Protein AF-A0A7C9AZP4-F1 (afdb_monomer_lite)

pLDDT: mean 80.76, std 21.66, range [33.09, 98.69]

InterPro domains:
  IPR008862 T-complex 11 [PTHR12832] (74-251)

Secondary structure (DSSP, 8-state):
-------------------PPPPPP------------------HHHHHHTS---PPPPHHHHHHHHHHHHHHHHHHHHHHHHHHSPPP------THHHHHHHHHHHHHHHHHHHHHHHHHHHHHHHHHHHHHHHHHHHHHHHHHHHHHHHHHHHHHHHHHHHHHHHHHHHHHHHHHHHHHHHHHHHHHHHHHHHHHHHHHHHHHHHHHHHHHHHHHHHHHHHHHHHHHHHHHHHHHHHHHHHHHHHHHHHHHHHHHHHHHHHHHHHHHHHHHHHHHHH----THHHHHHHHHHHHHHHHHHHHHHHHHTTS--

Structure (mmCIF, N/CA/C/O backbone):
data_AF-A0A7C9AZP4-F1
#
_entry.id   AF-A0A7C9AZP4-F1
#
loop_
_atom_site.group_PDB
_atom_site.id
_atom_site.type_symbol
_atom_site.label_atom_id
_atom_site.label_alt_id
_atom_site.label_comp_id
_atom_site.label_asym_id
_atom_site.label_entity_id
_atom_site.label_seq_id
_atom_site.pdbx_PDB_ins_code
_atom_site.Cartn_x
_atom_site.Cartn_y
_atom_site.Cartn_z
_atom_site.occupancy
_atom_site.B_iso_or_equiv
_atom_site.auth_seq_id
_atom_site.auth_comp_id
_atom_site.auth_asym_id
_atom_site.auth_atom_id
_atom_site.pdbx_PDB_model_num
ATOM 1 N N . MET A 1 1 ? -41.633 30.493 18.857 1.00 41.62 1 MET A N 1
ATOM 2 C CA . MET A 1 1 ? -41.920 29.793 20.131 1.00 41.62 1 MET A CA 1
ATOM 3 C C . MET A 1 1 ? -40.714 30.059 21.023 1.00 41.62 1 MET A C 1
ATOM 5 O O . MET A 1 1 ? -39.608 29.909 20.527 1.00 41.62 1 MET A O 1
ATOM 9 N N . ALA A 1 2 ? -40.829 30.716 22.180 1.00 39.25 2 ALA A N 1
ATOM 10 C CA . ALA A 1 2 ? -41.665 30.375 23.343 1.00 39.25 2 ALA A CA 1
ATOM 11 C C . ALA A 1 2 ? -41.217 29.027 23.961 1.00 39.25 2 ALA A C 1
ATOM 13 O O . ALA A 1 2 ? -41.128 28.056 23.218 1.00 39.25 2 ALA A O 1
ATOM 14 N N . SER A 1 3 ? -40.912 28.912 25.259 1.00 40.88 3 SER A N 1
ATOM 15 C CA . SER A 1 3 ? -41.135 29.870 26.361 1.00 40.88 3 SER A CA 1
ATOM 16 C C . SER A 1 3 ? -40.147 29.728 27.531 1.00 40.88 3 SER A C 1
ATOM 18 O O . SER A 1 3 ? -39.802 28.619 27.916 1.00 40.88 3 SER A O 1
ATOM 20 N N . SER A 1 4 ? -39.804 30.877 28.117 1.00 42.06 4 SER A N 1
ATOM 21 C CA . SER A 1 4 ? -39.719 31.173 29.560 1.00 42.06 4 SER A CA 1
ATOM 22 C C . SER A 1 4 ? -39.239 30.102 30.557 1.00 42.06 4 SER A C 1
ATOM 24 O O . SER A 1 4 ? -39.980 29.182 30.894 1.00 42.06 4 SER A O 1
ATOM 26 N N . SER A 1 5 ? -38.097 30.377 31.197 1.00 48.50 5 SER A N 1
ATOM 27 C CA . SER A 1 5 ? -37.780 29.906 32.557 1.00 48.50 5 SER A CA 1
ATOM 28 C C . SER A 1 5 ? -38.069 31.028 33.571 1.00 48.50 5 SER A C 1
ATOM 30 O O . SER A 1 5 ? -37.627 32.152 33.324 1.00 48.50 5 SER A O 1
ATOM 32 N N . PRO A 1 6 ? -38.773 30.776 34.691 1.00 53.81 6 PRO A N 1
ATOM 33 C CA . PRO A 1 6 ? -38.996 31.771 35.741 1.00 53.81 6 PRO A CA 1
ATOM 34 C C . PRO A 1 6 ? -37.939 31.742 36.868 1.00 53.81 6 PRO A C 1
ATOM 36 O O . PRO A 1 6 ? -37.190 30.781 37.032 1.00 53.81 6 PRO A O 1
ATOM 39 N N . SER A 1 7 ? -37.947 32.825 37.650 1.00 35.91 7 SER A N 1
ATOM 40 C CA . SER A 1 7 ? -37.402 33.036 39.009 1.00 35.91 7 SER A CA 1
ATOM 41 C C . SER A 1 7 ? -37.484 31.823 39.965 1.00 35.91 7 SER A C 1
ATOM 43 O O . SER A 1 7 ? -38.413 31.030 39.851 1.00 35.91 7 SER A O 1
ATOM 45 N N . GLY A 1 8 ? -36.636 31.635 40.989 1.00 36.38 8 GLY A N 1
ATOM 46 C CA . GLY A 1 8 ? -35.619 32.518 41.593 1.00 36.38 8 GLY A CA 1
ATOM 47 C C . GLY A 1 8 ? -36.133 33.314 42.809 1.00 36.38 8 GLY A C 1
ATOM 48 O O . GLY A 1 8 ? -36.860 34.275 42.606 1.00 36.38 8 GLY A O 1
ATOM 49 N N . VAL A 1 9 ? -35.740 32.955 44.043 1.00 42.94 9 VAL A N 1
ATOM 50 C CA . VAL A 1 9 ? -35.946 33.726 45.299 1.00 42.94 9 VAL A CA 1
ATOM 51 C C . VAL A 1 9 ? -34.862 33.335 46.324 1.00 42.94 9 VAL A C 1
ATOM 53 O O . VAL A 1 9 ? -34.597 32.148 46.500 1.00 42.94 9 VAL A O 1
ATOM 56 N N . GLU A 1 10 ? -34.289 34.315 47.030 1.00 36.69 10 GLU A N 1
ATOM 57 C CA . GLU A 1 10 ? -33.602 34.152 48.329 1.00 36.69 10 GLU A CA 1
ATOM 58 C C . GLU A 1 10 ? -34.526 34.632 49.468 1.00 36.69 10 GLU A C 1
ATOM 60 O O . GLU A 1 10 ? -35.338 35.519 49.210 1.00 36.69 10 GLU A O 1
ATOM 65 N N . LEU A 1 11 ? -34.357 34.150 50.716 1.00 35.69 11 LEU A N 1
ATOM 66 C CA . LEU A 1 11 ? -34.101 35.003 51.906 1.00 35.69 11 LEU A CA 1
ATOM 67 C C . LEU A 1 11 ? -33.973 34.221 53.245 1.00 35.69 11 LEU A C 1
ATOM 69 O O . LEU A 1 11 ? -34.771 33.336 53.528 1.00 35.69 11 LEU A O 1
ATOM 73 N N . LYS A 1 12 ? -33.004 34.663 54.065 1.00 33.09 12 LYS A N 1
ATOM 74 C CA . LYS A 1 12 ? -32.949 34.809 55.547 1.00 33.09 12 LYS A CA 1
ATOM 75 C C . LYS A 1 12 ? -33.542 33.773 56.528 1.00 33.09 12 LYS A C 1
ATOM 77 O O . LYS A 1 12 ? -34.746 33.580 56.622 1.00 33.09 12 LYS A O 1
ATOM 82 N N . ASP A 1 13 ? -32.653 33.296 57.404 1.00 34.12 13 ASP A N 1
ATOM 83 C CA . ASP A 1 13 ? -32.586 33.562 58.861 1.00 34.12 13 ASP A CA 1
ATOM 84 C C . ASP A 1 13 ? -33.865 33.913 59.660 1.00 34.12 13 ASP A C 1
ATOM 86 O O . ASP A 1 13 ? -34.459 34.970 59.447 1.00 34.12 13 ASP A O 1
ATOM 90 N N . SER A 1 14 ? -34.114 33.167 60.752 1.00 37.97 14 SER A N 1
ATOM 91 C CA . SER A 1 14 ? -34.435 33.762 62.070 1.00 37.97 14 SER A CA 1
ATOM 92 C C . SER A 1 14 ? -34.293 32.782 63.256 1.00 37.97 14 SER A C 1
ATOM 94 O O . SER A 1 14 ? -34.889 31.709 63.269 1.00 37.97 14 SER A O 1
ATOM 96 N N . GLU A 1 15 ? -33.514 33.208 64.253 1.00 35.53 15 GLU A N 1
ATOM 97 C CA . GLU A 1 15 ? -33.670 33.052 65.716 1.00 35.53 15 GLU A CA 1
ATOM 98 C C . GLU A 1 15 ? -34.419 31.835 66.314 1.00 35.53 15 GLU A C 1
ATOM 100 O O . GLU A 1 15 ? -35.638 31.705 66.240 1.00 35.53 15 GLU A O 1
ATOM 105 N N . THR A 1 16 ? -33.692 31.020 67.091 1.00 38.22 16 THR A N 1
ATOM 106 C CA . THR A 1 16 ? -34.279 30.119 68.103 1.00 38.22 16 THR A CA 1
ATOM 107 C C . THR A 1 16 ? -34.408 30.862 69.435 1.00 38.22 16 THR A C 1
ATOM 109 O O . THR A 1 16 ? -33.389 31.280 69.983 1.00 38.22 16 THR A O 1
ATOM 112 N N . MET A 1 17 ? -35.622 31.002 69.982 1.00 34.97 17 MET A N 1
ATOM 113 C CA . MET A 1 17 ? -35.853 31.697 71.258 1.00 34.97 17 MET A CA 1
ATOM 114 C C . MET A 1 17 ? -36.652 30.896 72.293 1.00 34.97 17 MET A C 1
ATOM 116 O O . MET A 1 17 ? -37.415 29.987 71.979 1.00 34.97 17 MET A O 1
ATOM 120 N N . SER A 1 18 ? -36.396 31.261 73.551 1.00 33.09 18 SER A N 1
ATOM 121 C CA . SER A 1 18 ? -36.817 30.617 74.800 1.00 33.09 18 SER A CA 1
ATOM 122 C C . SER A 1 18 ? -38.320 30.326 74.935 1.00 33.09 18 SER A C 1
ATOM 124 O O . SER A 1 18 ? -39.159 31.157 74.597 1.00 33.09 18 SER A O 1
ATOM 126 N N . GLY A 1 19 ? -38.645 29.186 75.557 1.00 35.06 19 GLY A N 1
ATOM 127 C CA . GLY A 1 19 ? -39.989 28.831 76.024 1.00 35.06 19 GLY A CA 1
ATOM 128 C C . GLY A 1 19 ? -39.955 28.317 77.466 1.00 35.06 19 GLY A C 1
ATOM 129 O O . GLY A 1 19 ? -39.866 27.112 77.694 1.00 35.06 19 GLY A O 1
ATOM 130 N N . ALA A 1 20 ? -39.989 29.227 78.443 1.00 36.62 20 ALA A N 1
ATOM 131 C CA . ALA A 1 20 ? -40.021 28.884 79.868 1.00 36.62 20 ALA A CA 1
ATOM 132 C C . ALA A 1 20 ? -41.430 28.454 80.333 1.00 36.62 20 ALA A C 1
ATOM 134 O O . ALA A 1 20 ? -42.440 28.868 79.766 1.00 36.62 20 ALA A O 1
ATOM 135 N N . GLY A 1 21 ? -41.501 27.617 81.373 1.00 37.34 21 GLY A N 1
ATOM 136 C CA . GLY A 1 21 ? -42.760 27.042 81.862 1.00 37.34 21 GLY A CA 1
ATOM 137 C C . GLY A 1 21 ? -43.677 28.048 82.570 1.00 37.34 21 GLY A C 1
ATOM 138 O O . GLY A 1 21 ? -43.219 28.859 83.373 1.00 37.34 21 GLY A O 1
ATOM 139 N N . ALA A 1 22 ? -44.984 27.951 82.314 1.00 40.16 22 ALA A N 1
ATOM 140 C CA . ALA A 1 22 ? -46.008 28.765 82.966 1.00 40.16 22 ALA A CA 1
ATOM 141 C C . ALA A 1 22 ? -46.511 28.115 84.269 1.00 40.16 22 ALA A C 1
ATOM 143 O O . ALA A 1 22 ? -46.930 26.957 84.274 1.00 40.16 22 ALA A O 1
ATOM 144 N N . GLY A 1 23 ? -46.502 28.874 85.368 1.00 37.62 23 GLY A N 1
ATOM 145 C CA . GLY A 1 23 ? -47.152 28.498 86.626 1.00 37.62 23 GLY A CA 1
ATOM 146 C C . GLY A 1 23 ? -48.635 28.887 86.649 1.00 37.62 23 GLY A C 1
ATOM 147 O O . GLY A 1 23 ? -49.037 29.854 86.004 1.00 37.62 23 GLY A O 1
ATOM 148 N N . VAL A 1 24 ? -49.449 28.155 87.414 1.00 42.47 24 VAL A N 1
ATOM 149 C CA . VAL A 1 24 ? -50.883 28.443 87.594 1.00 42.47 24 VAL A CA 1
ATOM 150 C C . VAL A 1 24 ? -51.091 29.307 88.839 1.00 42.47 24 VAL A C 1
ATOM 152 O O . VAL A 1 24 ? -50.693 28.918 89.935 1.00 42.47 24 VAL A O 1
ATOM 155 N N . ALA A 1 25 ? -51.743 30.459 88.675 1.00 35.53 25 ALA A N 1
ATOM 156 C CA . ALA A 1 25 ? -52.170 31.330 89.770 1.00 35.53 25 ALA A CA 1
ATOM 157 C C . ALA A 1 25 ? -53.646 31.085 90.134 1.00 35.53 25 ALA A C 1
ATOM 159 O O . ALA A 1 25 ? -54.461 30.799 89.256 1.00 35.53 25 ALA A O 1
ATOM 160 N N . LEU A 1 26 ? -53.994 31.221 91.419 1.00 48.59 26 LEU A N 1
ATOM 161 C CA . LEU A 1 26 ? -55.362 31.088 91.935 1.00 48.59 26 LEU A CA 1
ATOM 162 C C . LEU A 1 26 ? -55.666 32.152 93.006 1.00 48.59 26 LEU A C 1
ATOM 164 O O . LEU A 1 26 ? -54.899 32.341 93.947 1.00 48.59 26 LEU A O 1
ATOM 168 N N . SER A 1 27 ? -56.819 32.801 92.859 1.00 41.47 27 SER A N 1
ATOM 169 C CA . SER A 1 27 ? -57.469 33.775 93.757 1.00 41.47 27 SER A CA 1
ATOM 170 C C . SER A 1 27 ? -58.962 33.804 93.352 1.00 41.47 27 SER A C 1
ATOM 172 O O . SER A 1 27 ? -59.271 33.443 92.219 1.00 41.47 27 SER A O 1
ATOM 174 N N . PHE A 1 28 ? -59.986 34.094 94.163 1.00 41.84 28 PHE A N 1
ATOM 175 C CA . PHE A 1 28 ? -60.263 35.082 95.230 1.00 41.84 28 PHE A CA 1
ATOM 176 C C . PHE A 1 28 ? -61.506 34.587 96.051 1.00 41.84 28 PHE A C 1
ATOM 178 O O . PHE A 1 28 ? -61.964 33.480 95.761 1.00 41.84 28 PHE A O 1
ATOM 185 N N . PRO A 1 29 ? -62.223 35.385 96.890 1.00 52.25 29 PRO A N 1
ATOM 186 C CA . PRO A 1 29 ? -61.874 36.381 97.927 1.00 52.25 29 PRO A CA 1
ATOM 187 C C . PRO A 1 29 ? -62.441 35.964 99.330 1.00 52.25 29 PRO A C 1
ATOM 189 O O . PRO A 1 29 ? -62.639 34.778 99.576 1.00 52.25 29 PRO A O 1
ATOM 192 N N . ALA A 1 30 ? -62.699 36.903 100.262 1.00 40.66 30 ALA A N 1
ATOM 193 C CA . ALA A 1 30 ? -63.135 36.664 101.659 1.00 40.66 30 ALA A CA 1
ATOM 194 C C . ALA A 1 30 ? -64.286 37.596 102.134 1.00 40.66 30 ALA A C 1
ATOM 196 O O . ALA A 1 30 ? -64.565 38.565 101.432 1.00 40.66 30 ALA A O 1
ATOM 197 N N . ASN A 1 31 ? -64.896 37.329 103.317 1.00 37.19 31 ASN A N 1
ATOM 198 C CA . ASN A 1 31 ? -65.321 38.344 104.324 1.00 37.19 31 ASN A CA 1
ATOM 199 C C . ASN A 1 31 ? -65.850 37.779 105.689 1.00 37.19 31 ASN A C 1
ATOM 201 O O . ASN A 1 31 ? -66.530 36.758 105.715 1.00 37.19 31 ASN A O 1
ATOM 205 N N . ASP A 1 32 ? -65.582 38.532 106.775 1.00 39.09 32 ASP A N 1
ATOM 206 C CA . ASP A 1 32 ? -66.314 38.740 108.066 1.00 39.09 32 ASP A CA 1
ATOM 207 C C . ASP A 1 32 ? -66.489 37.647 109.186 1.00 39.09 32 ASP A C 1
ATOM 209 O O . ASP A 1 32 ? -66.162 36.475 109.023 1.00 39.09 32 ASP A O 1
ATOM 213 N N . SER A 1 33 ? -66.874 38.083 110.415 1.00 45.75 33 SER A N 1
ATOM 214 C CA . SER A 1 33 ? -66.759 37.395 111.753 1.00 45.75 33 SER A CA 1
ATOM 215 C C . SER A 1 33 ? -67.793 37.946 112.809 1.00 45.75 33 SER A C 1
ATOM 217 O O . SER A 1 33 ? -68.656 38.680 112.324 1.00 45.75 33 SER A O 1
ATOM 219 N N . PRO A 1 34 ? -67.827 37.711 114.176 1.00 45.00 34 PRO A N 1
ATOM 220 C CA . PRO A 1 34 ? -66.798 37.294 115.171 1.00 45.00 34 PRO A CA 1
ATOM 221 C C . PRO A 1 34 ? -67.268 36.300 116.317 1.00 45.00 34 PRO A C 1
ATOM 223 O O . PRO A 1 34 ? -67.669 35.179 116.024 1.00 45.00 34 PRO A O 1
ATOM 226 N N . SER A 1 35 ? -67.128 36.635 117.629 1.00 44.12 35 SER A N 1
ATOM 227 C CA . SER A 1 35 ? -67.352 35.840 118.896 1.00 44.12 35 SER A CA 1
ATOM 228 C C . SER A 1 35 ? -67.309 36.802 120.147 1.00 44.12 35 SER A C 1
ATOM 230 O O . SER A 1 35 ? -67.373 37.998 119.850 1.00 44.12 35 SER A O 1
ATOM 232 N N . PRO A 1 36 ? -67.161 36.467 121.484 1.00 48.28 36 PRO A N 1
ATOM 233 C CA . PRO A 1 36 ? -67.039 35.182 122.247 1.00 48.28 36 PRO A CA 1
ATOM 234 C C . PRO A 1 36 ? -67.679 35.051 123.700 1.00 48.28 36 PRO A C 1
ATOM 236 O O . PRO A 1 36 ? -67.904 36.029 124.402 1.00 48.28 36 PRO A O 1
ATOM 239 N N . SER A 1 37 ? -67.725 33.814 124.253 1.00 39.75 37 SER A N 1
ATOM 240 C CA . SER A 1 37 ? -67.489 33.398 125.689 1.00 39.75 37 SER A CA 1
ATOM 241 C C . SER A 1 37 ? -68.457 33.645 126.905 1.00 39.75 37 SER A C 1
ATOM 243 O O . SER A 1 37 ? -69.068 34.698 127.044 1.00 39.75 37 SER A O 1
ATOM 245 N N . SER A 1 38 ? -68.417 32.706 127.893 1.00 43.41 38 SER A N 1
ATOM 246 C CA . SER A 1 38 ? -68.942 32.719 129.311 1.00 43.41 38 SER A CA 1
ATOM 247 C C . SER A 1 38 ? -70.457 32.408 129.561 1.00 43.41 38 SER A C 1
ATOM 249 O O . SER A 1 38 ? -71.203 32.337 128.593 1.00 43.41 38 SER A O 1
ATOM 251 N N . THR A 1 39 ? -71.031 32.114 130.762 1.00 45.56 39 THR A N 1
ATOM 252 C CA . THR A 1 39 ? -70.606 32.100 132.207 1.00 45.56 39 THR A CA 1
ATOM 253 C C . THR A 1 39 ? -70.942 30.770 132.984 1.00 45.56 39 THR A C 1
ATOM 255 O O . THR A 1 39 ? -70.479 29.719 132.550 1.00 45.56 39 THR A O 1
ATOM 258 N N . SER A 1 40 ? -71.639 30.753 134.156 1.00 48.16 40 SER A N 1
ATOM 259 C CA . SER A 1 40 ? -71.744 29.583 135.092 1.00 48.16 40 SER A CA 1
ATOM 260 C C . SER A 1 40 ? -72.975 29.516 136.054 1.00 48.16 40 SER A C 1
ATOM 262 O O . SER A 1 40 ? -73.545 30.548 136.406 1.00 48.16 40 SER A O 1
ATOM 264 N N . LYS A 1 41 ? -73.360 28.302 136.536 1.00 62.34 41 LYS A N 1
ATOM 265 C CA . LYS A 1 41 ? -74.256 28.012 137.708 1.00 62.34 41 LYS A CA 1
ATOM 266 C C . LYS A 1 41 ? -73.942 26.636 138.359 1.00 62.34 41 LYS A C 1
ATOM 268 O O . LYS A 1 41 ? -73.576 25.704 137.649 1.00 62.34 41 LYS A O 1
ATOM 273 N N . LEU A 1 42 ? -74.108 26.475 139.687 1.00 61.25 42 LEU A N 1
ATOM 274 C CA . LEU A 1 42 ? -73.725 25.253 140.448 1.00 61.25 42 LEU A CA 1
ATOM 275 C C . LEU A 1 42 ? -74.854 24.197 140.650 1.00 61.25 42 LEU A C 1
ATOM 277 O O . LEU A 1 42 ? -76.028 24.566 140.727 1.00 61.25 42 LEU A O 1
ATOM 281 N N . PRO A 1 43 ? -74.540 22.885 140.814 1.00 71.69 43 PRO A N 1
ATOM 282 C CA . PRO A 1 43 ? -75.550 21.813 140.828 1.00 71.69 43 PRO A CA 1
ATOM 283 C C . PRO A 1 43 ? -76.322 21.613 142.148 1.00 71.69 43 PRO A C 1
ATOM 285 O O . PRO A 1 43 ? -75.768 21.640 143.249 1.00 71.69 43 PRO A O 1
ATOM 288 N N . ARG A 1 44 ? -77.603 21.224 142.023 1.00 68.25 44 ARG A N 1
ATOM 289 C CA . ARG A 1 44 ? -78.566 20.950 143.121 1.00 68.25 44 ARG A CA 1
ATOM 290 C C . ARG A 1 44 ? -78.073 19.953 144.190 1.00 68.25 44 ARG A C 1
ATOM 292 O O . ARG A 1 44 ? -78.540 19.996 145.325 1.00 68.25 44 ARG A O 1
ATOM 299 N N . ARG A 1 45 ? -77.128 19.068 143.844 1.00 73.56 45 ARG A N 1
ATOM 300 C CA . ARG A 1 45 ? -76.609 17.984 144.705 1.00 73.56 45 ARG A CA 1
ATOM 301 C C . ARG A 1 45 ? -75.849 18.494 145.938 1.00 73.56 45 ARG A C 1
ATOM 303 O O . ARG A 1 45 ? -75.889 17.832 146.970 1.00 73.56 45 ARG A O 1
ATOM 310 N N . LEU A 1 46 ? -75.206 19.664 145.850 1.00 72.88 46 LEU A N 1
ATOM 311 C CA . LEU A 1 46 ? -74.487 20.273 146.979 1.00 72.88 46 LEU A CA 1
ATOM 312 C C . LEU A 1 46 ? -75.441 20.926 147.989 1.00 72.88 46 LEU A C 1
ATOM 314 O O . LEU A 1 46 ? -75.260 20.733 149.186 1.00 72.88 46 LEU A O 1
ATOM 318 N N . ARG A 1 47 ? -76.511 21.596 147.524 1.00 69.88 47 ARG A N 1
ATOM 319 C CA . ARG A 1 47 ? -77.533 22.184 148.416 1.00 69.88 47 ARG A CA 1
ATOM 320 C C . ARG A 1 47 ? -78.163 21.128 149.332 1.00 69.88 47 ARG A C 1
ATOM 322 O O . ARG A 1 47 ? -78.363 21.400 150.504 1.00 69.88 47 ARG A O 1
ATOM 329 N N . ARG A 1 48 ? -78.425 19.917 148.818 1.00 68.19 48 ARG A N 1
ATOM 330 C CA . ARG A 1 48 ? -79.072 18.840 149.589 1.00 68.19 48 ARG A CA 1
ATOM 331 C C . ARG A 1 48 ? -78.207 18.313 150.744 1.00 68.19 48 ARG A C 1
ATOM 333 O O . ARG A 1 48 ? -78.726 18.086 151.828 1.00 68.19 48 ARG A O 1
ATOM 340 N N . ARG A 1 49 ? -76.891 18.167 150.538 1.00 69.69 49 ARG A N 1
ATOM 341 C CA . ARG A 1 49 ? -75.962 17.633 151.558 1.00 69.69 49 ARG A CA 1
ATOM 342 C C . ARG A 1 49 ? -75.799 18.529 152.789 1.00 69.69 49 ARG A C 1
ATOM 344 O O . ARG A 1 49 ? -75.411 18.025 153.832 1.00 69.69 49 ARG A O 1
ATOM 351 N N . LEU A 1 50 ? -76.099 19.823 152.677 1.00 64.00 50 LEU A N 1
ATOM 352 C CA . LEU A 1 50 ? -76.066 20.771 153.799 1.00 64.00 50 LEU A CA 1
ATOM 353 C C . LEU A 1 50 ? -77.373 20.791 154.615 1.00 64.00 50 LEU A C 1
ATOM 355 O O . LEU A 1 50 ? -77.442 21.488 155.620 1.00 64.00 50 LEU A O 1
ATOM 359 N N . SER A 1 51 ? -78.408 20.057 154.190 1.00 60.09 51 SER A N 1
ATOM 360 C CA . SER A 1 51 ? -79.736 20.044 154.828 1.00 60.09 51 SER A CA 1
ATOM 361 C C . SER A 1 51 ? -80.104 18.704 155.476 1.00 60.09 51 SER A C 1
ATOM 363 O O . SER A 1 51 ? -81.187 18.585 156.036 1.00 60.09 51 SER A O 1
ATOM 365 N N . GLU A 1 52 ? -79.241 17.690 155.389 1.00 57.53 52 GLU A N 1
ATOM 366 C CA . GLU A 1 52 ? -79.508 16.335 155.890 1.00 57.53 52 GLU A CA 1
ATOM 367 C C . GLU A 1 52 ? -78.677 16.052 157.153 1.00 57.53 52 GLU A C 1
ATOM 369 O O . GLU A 1 52 ? -77.659 15.362 157.111 1.00 57.53 52 GLU A O 1
ATOM 374 N N . SER A 1 53 ? -79.127 16.577 158.298 1.00 47.94 53 SER A N 1
ATOM 375 C CA . SER A 1 53 ? -78.688 16.086 159.607 1.00 47.94 53 SER A CA 1
ATOM 376 C C . SER A 1 53 ? -79.207 14.657 159.819 1.00 47.94 53 SER A C 1
ATOM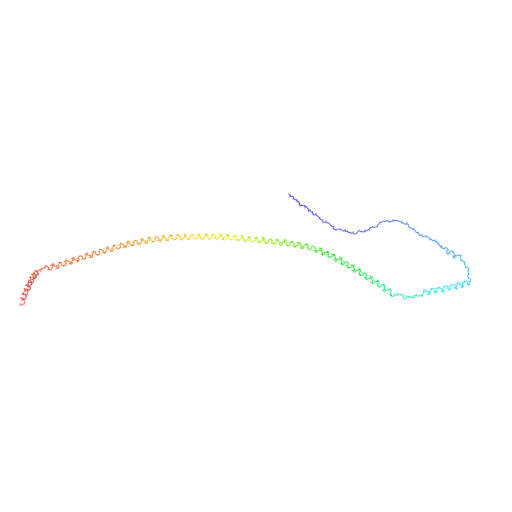 378 O O . SER A 1 53 ? -80.362 14.349 159.522 1.00 47.94 53 SER A O 1
ATOM 380 N N . ARG A 1 54 ? -78.352 13.756 160.317 1.00 56.72 54 ARG A N 1
ATOM 381 C CA . ARG A 1 54 ? -78.732 12.375 160.649 1.00 56.72 54 ARG A CA 1
ATOM 382 C C . ARG A 1 54 ? -78.210 11.964 162.020 1.00 56.72 54 ARG A C 1
ATOM 384 O O . ARG A 1 54 ? -77.102 12.318 162.409 1.00 56.72 54 ARG A O 1
ATOM 391 N N . CYS A 1 55 ? -79.067 11.241 162.731 1.00 50.56 55 CYS A N 1
ATOM 392 C CA . CYS A 1 55 ? -78.893 10.772 164.101 1.00 50.56 55 CYS A CA 1
ATOM 393 C C . CYS A 1 55 ? -77.803 9.684 164.218 1.00 50.56 55 CYS A C 1
ATOM 395 O O . CYS A 1 55 ? -77.473 9.052 163.210 1.00 50.56 55 CYS A O 1
ATOM 397 N N . PRO A 1 56 ? -77.257 9.435 165.425 1.00 56.66 56 PRO A N 1
ATOM 398 C CA . PRO A 1 56 ? -76.300 8.350 165.649 1.00 56.66 56 PRO A CA 1
ATOM 399 C C . PRO A 1 56 ? -76.923 6.965 165.394 1.00 56.66 56 PRO A C 1
ATOM 401 O O . PRO A 1 56 ? -78.041 6.692 165.829 1.00 56.66 56 PRO A O 1
ATOM 404 N N . SER A 1 57 ? -76.180 6.087 164.712 1.00 65.75 57 SER A N 1
ATOM 405 C CA . SER A 1 57 ? -76.545 4.677 164.497 1.00 65.75 57 SER A CA 1
ATOM 406 C C . SER A 1 57 ? -76.342 3.830 165.757 1.00 65.75 57 SER A C 1
ATOM 408 O O . SER A 1 57 ? -75.381 4.030 166.500 1.00 65.75 57 SER A O 1
ATOM 410 N N . THR A 1 58 ? -77.204 2.833 165.957 1.00 68.44 58 THR A N 1
ATOM 411 C CA . THR A 1 58 ? -77.072 1.805 167.002 1.00 68.44 58 THR A CA 1
ATOM 412 C C . THR A 1 58 ? -75.931 0.822 166.714 1.00 68.44 58 THR A C 1
ATOM 414 O O . THR A 1 58 ? -75.593 0.557 165.560 1.00 68.44 58 THR A O 1
ATOM 417 N N . ALA A 1 59 ? -75.344 0.250 167.772 1.00 77.12 59 ALA A N 1
ATOM 418 C CA . ALA A 1 59 ? -74.140 -0.585 167.686 1.00 77.12 59 ALA A CA 1
ATOM 419 C C . ALA A 1 59 ? -74.301 -1.829 166.787 1.00 77.12 59 ALA A C 1
ATOM 421 O O . ALA A 1 59 ? -73.417 -2.116 165.981 1.00 77.12 59 ALA A O 1
ATOM 422 N N . GLU A 1 60 ? -75.446 -2.514 166.845 1.00 79.25 60 GLU A N 1
ATOM 423 C CA . GLU A 1 60 ? -75.751 -3.659 165.969 1.00 79.25 60 GLU A CA 1
ATOM 424 C C . GLU A 1 60 ? -75.761 -3.269 164.482 1.00 79.25 60 GLU A C 1
ATOM 426 O O . GLU A 1 60 ? -75.295 -4.022 163.627 1.00 79.25 60 GLU A O 1
ATOM 431 N N . GLU A 1 61 ? -76.236 -2.060 164.162 1.00 80.88 61 GLU A N 1
ATOM 432 C CA . GLU A 1 61 ? -76.266 -1.541 162.793 1.00 80.88 61 GLU A CA 1
ATOM 433 C C . GLU A 1 61 ? -74.849 -1.229 162.274 1.00 80.88 61 GLU A C 1
ATOM 435 O O . GLU A 1 61 ? -74.585 -1.324 161.074 1.00 80.88 61 GLU A O 1
ATOM 440 N N . ILE A 1 62 ? -73.922 -0.888 163.179 1.00 79.38 62 ILE A N 1
ATOM 441 C CA . ILE A 1 62 ? -72.496 -0.701 162.882 1.00 79.38 62 ILE A CA 1
ATOM 442 C C . ILE A 1 62 ? -71.828 -2.065 162.660 1.00 79.38 62 ILE A C 1
ATOM 444 O O . ILE A 1 62 ? -71.153 -2.246 161.646 1.00 79.38 62 ILE A O 1
ATOM 448 N N . GLU A 1 63 ? -72.061 -3.049 163.534 1.00 84.56 63 GLU A N 1
ATOM 449 C CA . GLU A 1 63 ? -71.553 -4.417 163.352 1.00 84.56 63 GLU A CA 1
ATOM 450 C C . GLU A 1 63 ? -72.041 -5.067 162.052 1.00 84.56 63 GLU A C 1
ATOM 452 O O . GLU A 1 63 ? -71.246 -5.677 161.335 1.00 84.56 63 GLU A O 1
ATOM 457 N N . ALA A 1 64 ? -73.326 -4.919 161.718 1.00 86.62 64 ALA A N 1
ATOM 458 C CA . ALA A 1 64 ? -73.889 -5.438 160.476 1.00 86.62 64 ALA A CA 1
ATOM 459 C C . ALA A 1 64 ? -73.176 -4.840 159.250 1.00 86.62 64 ALA A C 1
ATOM 461 O O . ALA A 1 64 ? -72.765 -5.575 158.351 1.00 86.62 64 ALA A O 1
ATOM 462 N N . LYS A 1 65 ? -72.946 -3.519 159.243 1.00 86.31 65 LYS A N 1
ATOM 463 C CA . LYS A 1 65 ? -72.231 -2.817 158.162 1.00 86.31 65 LYS A CA 1
ATOM 464 C C . LYS A 1 65 ? -70.746 -3.187 158.092 1.00 86.31 65 LYS A C 1
ATOM 466 O O . LYS A 1 65 ? -70.197 -3.227 156.992 1.00 86.31 65 LYS A O 1
ATOM 471 N N . LEU A 1 66 ? -70.101 -3.496 159.221 1.00 90.00 66 LEU A N 1
ATOM 472 C CA . LEU A 1 66 ? -68.731 -4.023 159.252 1.00 90.00 66 LEU A CA 1
ATOM 473 C C . LEU A 1 66 ? -68.664 -5.432 158.643 1.00 90.00 66 LEU A C 1
ATOM 475 O O . LEU A 1 66 ? -67.914 -5.639 157.692 1.00 90.00 66 LEU A O 1
ATOM 479 N N . LYS A 1 67 ? -69.521 -6.358 159.090 1.00 90.31 67 LYS A N 1
ATOM 480 C CA . LYS A 1 67 ? -69.626 -7.726 158.544 1.00 90.31 67 LYS A CA 1
ATOM 481 C C . LYS A 1 67 ? -69.935 -7.720 157.036 1.00 90.31 67 LYS A C 1
ATOM 483 O O . LYS A 1 67 ? -69.304 -8.442 156.266 1.00 90.31 67 LYS A O 1
ATOM 488 N N . GLU A 1 68 ? -70.829 -6.840 156.584 1.00 89.12 68 GLU A N 1
ATOM 489 C CA . GLU A 1 68 ? -71.140 -6.629 155.161 1.00 89.12 68 GLU A CA 1
ATOM 490 C C . GLU A 1 68 ? -69.963 -5.994 154.380 1.00 89.12 68 GLU A C 1
ATOM 492 O O . GLU A 1 68 ? -69.757 -6.269 153.195 1.00 89.12 68 GLU A O 1
ATOM 497 N N . ALA A 1 69 ? -69.158 -5.129 155.010 1.00 90.38 69 ALA A N 1
ATOM 498 C CA . ALA A 1 69 ? -67.939 -4.584 154.409 1.00 90.38 69 ALA A CA 1
ATOM 499 C C . ALA A 1 69 ? -66.836 -5.647 154.255 1.00 90.38 69 ALA A C 1
ATOM 501 O O . ALA A 1 69 ? -66.171 -5.666 153.219 1.00 90.38 69 ALA A O 1
ATOM 502 N N . ASP A 1 70 ? -66.671 -6.552 155.222 1.00 90.06 70 ASP A N 1
ATOM 503 C CA . ASP A 1 70 ? -65.708 -7.656 155.130 1.00 90.06 70 ASP A CA 1
ATOM 504 C C . ASP A 1 70 ? -66.100 -8.709 154.092 1.00 90.06 70 ASP A C 1
ATOM 506 O O . ASP A 1 70 ? -65.246 -9.121 153.305 1.00 90.06 70 ASP A O 1
ATOM 510 N N . LEU A 1 71 ? -67.388 -9.054 153.979 1.00 92.00 71 LEU A N 1
ATOM 511 C CA . LEU A 1 71 ? -67.875 -9.928 152.905 1.00 92.00 71 LEU A CA 1
ATOM 512 C C . LEU A 1 71 ? -67.542 -9.350 151.514 1.00 92.00 71 LEU A C 1
ATOM 514 O O . LEU A 1 71 ? -67.027 -10.054 150.642 1.00 92.00 71 LEU A O 1
ATOM 518 N N . ARG A 1 72 ? -67.752 -8.038 151.324 1.00 89.94 72 ARG A N 1
ATOM 519 C CA . ARG A 1 72 ? -67.386 -7.328 150.084 1.00 89.94 72 ARG A CA 1
ATOM 520 C C . ARG A 1 72 ? -65.874 -7.290 149.843 1.00 89.94 72 ARG A C 1
ATOM 522 O O . ARG A 1 72 ? -65.451 -7.413 148.694 1.00 89.94 72 ARG A O 1
ATOM 529 N N . ARG A 1 73 ? -65.051 -7.155 150.894 1.00 90.19 73 ARG A N 1
ATOM 530 C CA . ARG A 1 73 ? -63.581 -7.248 150.785 1.00 90.19 73 ARG A CA 1
ATOM 531 C C . ARG A 1 73 ? -63.145 -8.637 150.309 1.00 90.19 73 ARG A C 1
ATOM 533 O O . ARG A 1 73 ? -62.349 -8.723 149.377 1.00 90.19 73 ARG A O 1
ATOM 540 N N . GLN A 1 74 ? -63.691 -9.707 150.887 1.00 90.06 74 GLN A N 1
ATOM 541 C CA . GLN A 1 74 ? -63.358 -11.088 150.511 1.00 90.06 74 GLN A CA 1
ATOM 542 C C . GLN A 1 74 ? -63.698 -11.383 149.041 1.00 90.06 74 GLN A C 1
ATOM 544 O O . GLN A 1 74 ? -62.817 -11.784 148.279 1.00 90.06 74 GLN A O 1
ATOM 549 N N . GLN A 1 75 ? -64.928 -11.079 148.609 1.00 87.94 75 GLN A N 1
ATOM 550 C CA . GLN A 1 75 ? -65.362 -11.256 147.214 1.00 87.94 75 GLN A CA 1
ATOM 551 C C . GLN A 1 75 ? -64.496 -10.462 146.219 1.00 87.94 75 GLN A C 1
ATOM 553 O O . GLN A 1 75 ? -64.192 -10.940 145.125 1.00 87.94 75 GLN A O 1
ATOM 558 N N . PHE A 1 76 ? -64.047 -9.258 146.589 1.00 88.12 76 PHE A N 1
ATOM 559 C CA . PHE A 1 76 ? -63.157 -8.459 145.746 1.00 88.12 76 PHE A CA 1
ATOM 560 C C . PHE A 1 76 ? -61.782 -9.121 145.549 1.00 88.12 76 PHE A C 1
ATOM 562 O O . PHE A 1 76 ? -61.300 -9.199 144.416 1.00 88.12 76 PHE A O 1
ATOM 569 N N . TYR A 1 77 ? -61.169 -9.652 146.613 1.00 87.50 77 TYR A N 1
ATOM 570 C CA . TYR A 1 77 ? -59.898 -10.379 146.505 1.00 87.50 77 TYR A CA 1
ATOM 571 C C . TYR A 1 77 ? -60.025 -11.685 145.704 1.00 87.50 77 TYR A C 1
ATOM 573 O O . TYR A 1 77 ? -59.115 -12.022 144.946 1.00 87.50 77 TYR A O 1
ATOM 581 N N . GLU A 1 78 ? -61.160 -12.381 145.789 1.00 83.62 78 GLU A N 1
ATOM 582 C CA . GLU A 1 78 ? -61.444 -13.577 144.984 1.00 83.62 78 GLU A CA 1
ATOM 583 C C . GLU A 1 78 ? -61.608 -13.256 143.483 1.00 83.62 78 GLU A C 1
ATOM 585 O O . GLU A 1 78 ? -61.076 -13.960 142.619 1.00 83.62 78 GLU A O 1
ATOM 590 N N . VAL A 1 79 ? -62.261 -12.141 143.140 1.00 84.00 79 VAL A N 1
ATOM 591 C CA . VAL A 1 79 ? -62.337 -11.661 141.747 1.00 84.00 79 VAL A CA 1
ATOM 592 C C . VAL A 1 79 ? -60.963 -11.219 141.222 1.00 84.00 79 VAL A C 1
ATOM 594 O O . VAL A 1 79 ? -60.683 -11.377 140.030 1.00 84.00 79 VAL A O 1
ATOM 597 N N . LEU A 1 80 ? -60.085 -10.688 142.081 1.00 80.06 80 LEU A N 1
ATOM 598 C CA . LEU A 1 80 ? -58.709 -10.356 141.701 1.00 80.06 80 LEU A CA 1
ATOM 599 C C . LEU A 1 80 ? -57.828 -11.598 141.519 1.00 80.06 80 LEU A C 1
ATOM 601 O O . LEU A 1 80 ? -57.106 -11.660 140.526 1.00 80.06 80 LEU A O 1
ATOM 605 N N . SER A 1 81 ? -57.901 -12.605 142.394 1.00 74.12 81 SER A N 1
ATOM 606 C CA . SER A 1 81 ? -57.073 -13.820 142.278 1.00 74.12 81 SER A CA 1
ATOM 607 C C . SER A 1 81 ? -57.361 -14.591 140.980 1.00 74.12 81 SER A C 1
ATOM 609 O O . SER A 1 81 ? -56.435 -15.023 140.289 1.00 74.12 81 SER A O 1
ATOM 611 N N . ASN A 1 82 ? -58.633 -14.647 140.573 1.00 67.75 82 ASN A N 1
ATOM 612 C CA . ASN A 1 82 ? -59.066 -15.217 139.296 1.00 67.75 82 ASN A CA 1
ATOM 613 C C . ASN A 1 82 ? -58.608 -14.409 138.064 1.00 67.75 82 ASN A C 1
ATOM 615 O O . ASN A 1 82 ? -58.488 -14.972 136.976 1.00 67.75 82 ASN A O 1
ATOM 619 N N . LYS A 1 83 ? -58.306 -13.112 138.216 1.00 66.06 83 LYS A N 1
ATOM 620 C CA . LYS A 1 83 ? -57.693 -12.272 137.167 1.00 66.06 83 LYS A CA 1
ATOM 621 C C . LYS A 1 83 ? -56.160 -12.322 137.169 1.00 66.06 83 LYS A C 1
ATOM 623 O O . LYS A 1 83 ? -55.558 -12.049 136.135 1.00 66.06 83 LYS A O 1
ATOM 628 N N . ALA A 1 84 ? -55.539 -12.666 138.299 1.00 59.12 84 ALA A N 1
ATOM 629 C CA . ALA A 1 84 ? -54.083 -12.716 138.462 1.00 59.12 84 ALA A CA 1
ATOM 630 C C . ALA A 1 84 ? -53.447 -14.043 138.006 1.00 59.12 84 ALA A C 1
ATOM 632 O O . ALA A 1 84 ? -52.240 -14.089 137.772 1.00 59.12 84 ALA A O 1
ATOM 633 N N . ARG A 1 85 ? -54.225 -15.126 137.846 1.00 56.34 85 ARG A N 1
ATOM 634 C CA . ARG A 1 85 ? -53.718 -16.360 137.223 1.00 56.34 85 ARG A CA 1
ATOM 635 C C . ARG A 1 85 ? -53.468 -16.134 135.722 1.00 56.34 85 ARG A C 1
ATOM 637 O O . ARG A 1 85 ? -54.426 -15.846 135.001 1.00 56.34 85 ARG A O 1
ATOM 644 N N . PRO A 1 86 ? -52.239 -16.327 135.202 1.00 57.31 86 PRO A N 1
ATOM 645 C CA . PRO A 1 86 ? -52.027 -16.340 133.760 1.00 57.31 86 PRO A CA 1
ATOM 646 C C . PRO A 1 86 ? -52.799 -17.517 133.154 1.00 57.31 86 PRO A C 1
ATOM 648 O O . PRO A 1 86 ? -52.656 -18.658 133.599 1.00 57.31 86 PRO A O 1
ATOM 651 N N . LYS A 1 87 ? -53.623 -17.257 132.130 1.00 59.84 87 LYS A N 1
ATOM 652 C CA . LYS A 1 87 ? -54.299 -18.331 131.388 1.00 59.84 87 LYS A CA 1
ATOM 653 C C . LYS A 1 87 ? -53.240 -19.263 130.803 1.00 59.84 87 LYS A C 1
ATOM 655 O O . LYS A 1 87 ? -52.367 -18.797 130.070 1.00 59.84 87 LYS A O 1
ATOM 660 N N . GLN A 1 88 ? -53.324 -20.563 131.095 1.00 50.69 88 GLN A N 1
ATOM 661 C CA . GLN A 1 88 ? -52.427 -21.532 130.469 1.00 50.69 88 GLN A CA 1
ATOM 662 C C . GLN A 1 88 ? -52.586 -21.463 128.948 1.00 50.69 88 GLN A C 1
ATOM 664 O O . GLN A 1 88 ? -53.687 -21.547 128.403 1.00 50.69 88 GLN A O 1
ATOM 669 N N . ARG A 1 89 ? -51.457 -21.244 128.275 1.00 47.47 89 ARG A N 1
ATOM 670 C CA . ARG A 1 89 ? -51.372 -21.055 126.831 1.00 47.47 89 ARG A CA 1
ATOM 671 C C . ARG A 1 89 ? -51.618 -22.402 126.160 1.00 47.47 89 ARG A C 1
ATOM 673 O O . ARG A 1 89 ? -50.763 -23.280 126.230 1.00 47.47 89 ARG A O 1
ATOM 680 N N . SER A 1 90 ? -52.777 -22.567 125.528 1.00 49.62 90 SER A N 1
ATOM 681 C CA . SER A 1 90 ? -53.154 -23.794 124.826 1.00 49.62 90 SER A CA 1
ATOM 682 C C . SER A 1 90 ? -52.244 -24.035 123.616 1.00 49.62 90 SER A C 1
ATOM 684 O O . SER A 1 90 ? -52.490 -23.555 122.509 1.00 49.62 90 SER A O 1
ATOM 686 N N . LEU A 1 91 ? -51.171 -24.797 123.838 1.00 54.16 91 LEU A N 1
ATOM 687 C CA . LEU A 1 91 ? -50.255 -25.296 122.812 1.00 54.16 91 LEU A CA 1
ATOM 688 C C . LEU A 1 91 ? -50.923 -26.413 121.995 1.00 54.16 91 LEU A C 1
ATOM 690 O O . LEU A 1 91 ? -50.561 -27.579 122.090 1.00 54.16 91 LEU A O 1
ATOM 694 N N . SER A 1 92 ? -51.921 -26.048 121.190 1.00 51.19 92 SER A N 1
ATOM 695 C CA . SER A 1 92 ? -52.467 -26.916 120.146 1.00 51.19 92 SER A CA 1
ATOM 696 C C . SER A 1 92 ? -53.010 -26.084 118.986 1.00 51.19 92 SER A C 1
ATOM 698 O O . SER A 1 92 ? -54.170 -25.675 118.965 1.00 51.19 92 SER A O 1
ATOM 700 N N . ARG A 1 93 ? -52.139 -25.809 118.007 1.00 44.88 93 ARG A N 1
ATOM 701 C CA . ARG A 1 93 ? -52.532 -25.312 116.682 1.00 44.88 93 ARG A CA 1
ATOM 702 C C . ARG A 1 93 ? -51.693 -25.972 115.585 1.00 44.88 93 ARG A C 1
ATOM 704 O O . ARG A 1 93 ? -50.844 -25.340 114.979 1.00 44.88 93 ARG A O 1
ATOM 711 N N . SER A 1 94 ? -51.958 -27.267 115.414 1.00 42.16 94 SER A N 1
ATOM 712 C CA . SER A 1 94 ? -51.805 -28.086 114.200 1.00 42.16 94 SER A CA 1
ATOM 713 C C . SER A 1 94 ? -50.811 -27.627 113.118 1.00 42.16 94 SER A C 1
ATOM 715 O O . SER A 1 94 ? -51.088 -26.694 112.365 1.00 42.16 94 SER A O 1
ATOM 717 N N . SER A 1 95 ? -49.746 -28.410 112.919 1.00 53.09 95 SER A N 1
ATOM 718 C CA . SER A 1 95 ? -48.840 -28.309 111.763 1.00 53.09 95 SER A CA 1
ATOM 719 C C . SER A 1 95 ? -49.485 -28.688 110.419 1.00 53.09 95 SER A C 1
ATOM 721 O O . SER A 1 95 ? -48.929 -28.380 109.368 1.00 53.09 95 SER A O 1
ATOM 723 N N . PHE A 1 96 ? -50.661 -29.327 110.417 1.00 52.88 96 PHE A N 1
ATOM 724 C CA . PHE A 1 96 ? -51.349 -29.735 109.183 1.00 52.88 96 PHE A CA 1
ATOM 725 C C . PHE A 1 96 ? -51.823 -28.538 108.340 1.00 52.88 96 PHE A C 1
ATOM 727 O O . PHE A 1 96 ? -51.890 -28.639 107.118 1.00 52.88 96 PHE A O 1
ATOM 734 N N . GLN A 1 97 ? -52.132 -27.400 108.976 1.00 56.16 97 GLN A N 1
ATOM 735 C CA . GLN A 1 97 ? -52.676 -26.226 108.283 1.00 56.16 97 GLN A CA 1
ATOM 736 C C . GLN A 1 97 ? -51.607 -25.444 107.491 1.00 56.16 97 GLN A C 1
ATOM 738 O O . GLN A 1 97 ? -51.951 -24.793 106.506 1.00 56.16 97 GLN A O 1
ATOM 743 N N . ASP A 1 98 ? -50.323 -25.547 107.857 1.00 61.47 98 ASP A N 1
ATOM 744 C CA . ASP A 1 98 ? -49.223 -24.921 107.105 1.00 61.47 98 ASP A CA 1
ATOM 745 C C . ASP A 1 98 ? -48.894 -25.671 105.805 1.00 61.47 98 ASP A C 1
ATOM 747 O O . ASP A 1 98 ? -48.576 -25.040 104.799 1.00 61.47 98 ASP A O 1
ATOM 751 N N . VAL A 1 99 ? -49.012 -27.006 105.784 1.00 71.19 99 VAL A N 1
ATOM 752 C CA . VAL A 1 99 ? -48.695 -27.826 104.596 1.00 71.19 99 VAL A CA 1
ATOM 753 C C . VAL A 1 99 ? -49.639 -27.500 103.434 1.00 71.19 99 VAL A C 1
ATOM 755 O O . VAL A 1 99 ? -49.194 -27.257 102.311 1.00 71.19 99 VAL A O 1
ATOM 758 N N . GLU A 1 100 ? -50.941 -27.425 103.711 1.00 76.50 100 GLU A N 1
ATOM 759 C CA . GLU A 1 100 ? -51.971 -27.086 102.720 1.00 76.50 100 GLU A CA 1
ATOM 760 C C . GLU A 1 100 ? -51.860 -25.616 102.258 1.00 76.50 100 GLU A C 1
ATOM 762 O O . GLU A 1 100 ? -52.051 -25.299 101.079 1.00 76.50 100 GLU A O 1
ATOM 767 N N . LEU A 1 101 ? -51.464 -24.706 103.160 1.00 82.25 101 LEU A N 1
ATOM 768 C CA . LEU A 1 101 ? -51.179 -23.309 102.822 1.00 82.25 101 LEU A CA 1
ATOM 769 C C . LEU A 1 101 ? -49.936 -23.178 101.921 1.00 82.25 101 LEU A C 1
ATOM 771 O O . LEU A 1 101 ? -49.953 -22.394 100.968 1.00 82.25 101 LEU A O 1
ATOM 775 N N . GLY A 1 102 ? -48.893 -23.967 102.195 1.00 87.62 102 GLY A N 1
ATOM 776 C CA . GLY A 1 102 ? -47.658 -24.049 101.417 1.00 87.62 102 GLY A CA 1
ATOM 777 C C . GLY A 1 102 ? -47.905 -24.529 99.989 1.00 87.62 102 GLY A C 1
ATOM 778 O O . GLY A 1 102 ? -47.575 -23.813 99.045 1.00 87.62 102 GLY A O 1
ATOM 779 N N . GLN A 1 103 ? -48.596 -25.661 99.818 1.00 89.44 103 GLN A N 1
ATOM 780 C CA . GLN A 1 103 ? -48.987 -26.178 98.495 1.00 89.44 103 GLN A CA 1
ATOM 781 C C . GLN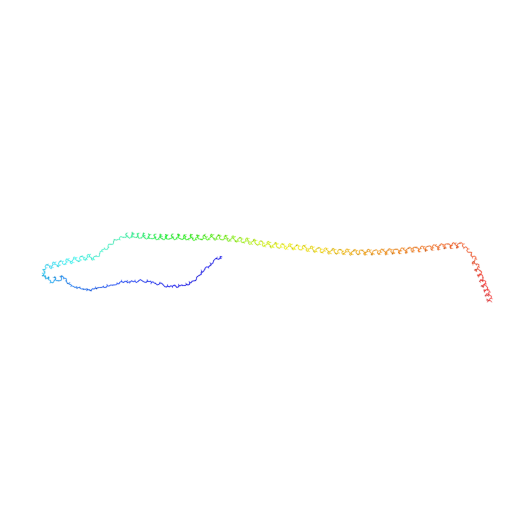 A 1 103 ? -49.813 -25.150 97.698 1.00 89.44 103 GLN A C 1
ATOM 783 O O . GLN A 1 103 ? -49.623 -24.971 96.493 1.00 89.44 103 GLN A O 1
ATOM 788 N N . ARG A 1 104 ? -50.701 -24.402 98.369 1.00 90.75 104 ARG A N 1
ATOM 789 C CA . ARG A 1 104 ? -51.498 -23.335 97.742 1.00 90.75 104 ARG A CA 1
ATOM 790 C C . ARG A 1 104 ? -50.675 -22.095 97.362 1.00 90.75 104 ARG A C 1
ATOM 792 O O . ARG A 1 104 ? -51.077 -21.363 96.454 1.00 90.75 104 ARG A O 1
ATOM 799 N N . LEU A 1 105 ? -49.560 -21.825 98.040 1.00 93.06 105 LEU A N 1
ATOM 800 C CA . LEU A 1 105 ? -48.596 -20.783 97.665 1.00 93.06 105 LEU A CA 1
ATOM 801 C C . LEU A 1 105 ? -47.722 -21.233 96.489 1.00 93.06 105 LEU A C 1
ATOM 803 O O . LEU A 1 105 ? -47.591 -20.494 95.515 1.00 93.06 105 LEU A O 1
ATOM 807 N N . GLU A 1 106 ? -47.209 -22.458 96.536 1.00 93.38 106 GLU A N 1
ATOM 808 C CA . GLU A 1 106 ? -46.411 -23.081 95.477 1.00 93.38 106 GLU A CA 1
ATOM 809 C C . GLU A 1 106 ? -47.182 -23.154 94.148 1.00 93.38 106 GLU A C 1
ATOM 811 O O . GLU A 1 106 ? -46.705 -22.673 93.121 1.00 93.38 106 GLU A O 1
ATOM 816 N N . ALA A 1 107 ? -48.437 -23.614 94.172 1.00 94.25 107 ALA A N 1
ATOM 817 C CA . ALA A 1 107 ? -49.312 -23.613 92.998 1.00 94.25 107 ALA A CA 1
ATOM 818 C C . ALA A 1 107 ? -49.543 -22.204 92.410 1.00 94.25 107 ALA A C 1
ATOM 820 O O . ALA A 1 107 ? -49.639 -22.054 91.190 1.00 94.25 107 ALA A O 1
ATOM 821 N N . LYS A 1 108 ? -49.593 -21.153 93.244 1.00 95.50 108 LYS A N 1
ATOM 822 C CA . LYS A 1 108 ? -49.694 -19.760 92.770 1.00 95.50 108 LYS A CA 1
ATOM 823 C C . LYS A 1 108 ? -48.396 -19.259 92.141 1.00 95.50 108 LYS A C 1
ATOM 825 O O . LYS A 1 108 ? -48.468 -18.548 91.141 1.00 95.50 108 LYS A O 1
ATOM 830 N N . LEU A 1 109 ? -47.239 -19.613 92.704 1.00 96.38 109 LEU A N 1
ATOM 831 C CA . LEU A 1 109 ? -45.931 -19.281 92.132 1.00 96.38 109 LEU A CA 1
ATOM 832 C C . LEU A 1 109 ? -45.764 -19.966 90.772 1.00 96.38 109 LEU A C 1
ATOM 834 O O . LEU A 1 109 ? -45.550 -19.283 89.774 1.00 96.38 109 LEU A O 1
ATOM 838 N N . ASN A 1 110 ? -46.015 -21.274 90.703 1.00 96.75 110 ASN A N 1
ATOM 839 C CA . ASN A 1 110 ? -45.958 -22.052 89.465 1.00 96.75 110 ASN A CA 1
ATOM 840 C C . ASN A 1 110 ? -46.910 -21.494 88.387 1.00 96.75 110 ASN A C 1
ATOM 842 O O . ASN A 1 110 ? -46.507 -21.320 87.237 1.00 96.75 110 ASN A O 1
ATOM 846 N N . ALA A 1 111 ? -48.144 -21.114 88.744 1.00 96.81 111 ALA A N 1
ATOM 847 C CA . ALA A 1 111 ? -49.072 -20.456 87.819 1.00 96.81 111 ALA A CA 1
ATOM 848 C C . ALA A 1 111 ? -48.592 -19.057 87.368 1.00 96.81 111 ALA A C 1
ATOM 850 O O . ALA A 1 111 ? -48.793 -18.673 86.212 1.00 96.81 111 ALA A O 1
ATOM 851 N N . ALA A 1 112 ? -47.934 -18.289 88.243 1.00 97.44 112 ALA A N 1
ATOM 852 C CA . ALA A 1 112 ? -47.343 -16.997 87.892 1.00 97.44 112 ALA A CA 1
ATOM 853 C C . ALA A 1 112 ? -46.130 -17.150 86.955 1.00 97.44 112 ALA A C 1
ATOM 855 O O . ALA A 1 112 ? -45.992 -16.376 86.005 1.00 97.44 112 ALA A O 1
ATOM 856 N N . GLU A 1 113 ? -45.292 -18.170 87.154 1.00 96.69 113 GLU A N 1
ATOM 857 C CA . GLU A 1 113 ? -44.163 -18.489 86.273 1.00 96.69 113 GLU A CA 1
ATOM 858 C C . GLU A 1 113 ? -44.607 -19.040 84.913 1.00 96.69 113 GLU A C 1
ATOM 860 O O . GLU A 1 113 ? -44.078 -18.625 83.878 1.00 96.69 113 GLU A O 1
ATOM 865 N N . GLN A 1 114 ? -45.632 -19.896 84.878 1.00 97.50 114 GLN A N 1
ATOM 866 C CA . GLN A 1 114 ? -46.280 -20.338 83.638 1.00 97.50 114 GLN A CA 1
ATOM 867 C C . GLN A 1 114 ? -46.891 -19.153 82.876 1.00 97.50 114 GLN A C 1
ATOM 869 O O . GLN A 1 114 ? -46.696 -19.020 81.668 1.00 97.50 114 GLN A O 1
ATOM 874 N N . LYS A 1 115 ? -47.553 -18.219 83.573 1.00 97.75 115 LYS A N 1
ATOM 875 C CA . LYS A 1 115 ? -48.075 -16.992 82.952 1.00 97.75 115 LYS A CA 1
ATOM 876 C C . LYS A 1 115 ? -46.952 -16.085 82.433 1.00 97.75 115 LYS A C 1
ATOM 878 O O . LYS A 1 115 ? -47.052 -15.572 81.321 1.00 97.75 115 LYS A O 1
ATOM 883 N N . ARG A 1 116 ? -45.865 -15.910 83.194 1.00 97.88 116 ARG A N 1
ATOM 884 C CA . ARG A 1 116 ? -44.689 -15.118 82.791 1.00 97.88 116 ARG A CA 1
ATOM 885 C C . ARG A 1 116 ? -43.992 -15.716 81.568 1.00 97.88 116 ARG A C 1
ATOM 887 O O . ARG A 1 116 ? -43.682 -14.984 80.631 1.00 97.88 116 ARG A O 1
ATOM 894 N N . SER A 1 117 ? -43.755 -17.026 81.562 1.00 97.50 117 SER A N 1
ATOM 895 C CA . SER A 1 117 ? -43.110 -17.724 80.445 1.00 97.50 117 SER A CA 1
ATOM 896 C C . SER A 1 117 ? -43.995 -17.745 79.196 1.00 97.50 117 SER A C 1
ATOM 898 O O . SER A 1 117 ? -43.486 -17.472 78.111 1.00 97.50 117 SER A O 1
ATOM 900 N N . SER A 1 118 ? -45.313 -17.923 79.347 1.00 97.94 118 SER A N 1
ATOM 901 C CA . SER A 1 118 ? -46.300 -17.762 78.269 1.00 97.94 118 SER A CA 1
ATOM 902 C C . SER A 1 118 ? -46.252 -16.361 77.638 1.00 97.94 118 SER A C 1
ATOM 904 O O . SER A 1 118 ? -46.043 -16.241 76.433 1.00 97.94 118 SER A O 1
ATOM 906 N N . ILE A 1 119 ? -46.310 -15.289 78.442 1.00 97.44 119 ILE A N 1
ATOM 907 C CA . ILE A 1 119 ? -46.216 -13.900 77.947 1.00 97.44 119 ILE A CA 1
ATOM 908 C C . ILE A 1 119 ? -44.899 -13.658 77.187 1.00 97.44 119 ILE A C 1
ATOM 910 O O . ILE A 1 119 ? -44.898 -13.030 76.126 1.00 97.44 119 ILE A O 1
ATOM 914 N N . ILE A 1 120 ? -43.775 -14.182 77.689 1.00 98.00 120 ILE A N 1
ATOM 915 C CA . ILE A 1 120 ? -42.465 -14.077 77.023 1.00 98.00 120 ILE A CA 1
ATOM 916 C C . ILE A 1 120 ? -42.442 -14.876 75.708 1.00 98.00 120 ILE A C 1
ATOM 918 O O . ILE A 1 120 ? -41.879 -14.401 74.720 1.00 98.00 120 ILE A O 1
ATOM 922 N N . ALA A 1 121 ? -43.056 -16.060 75.664 1.00 98.06 121 ALA A N 1
ATOM 923 C CA . ALA A 1 121 ? -43.162 -16.872 74.455 1.00 98.06 121 ALA A CA 1
ATOM 924 C C . ALA A 1 121 ? -44.036 -16.190 73.390 1.00 98.06 121 ALA A C 1
ATOM 926 O O . ALA A 1 121 ? -43.605 -16.066 72.244 1.00 98.06 121 ALA A O 1
ATOM 927 N N . GLU A 1 122 ? -45.205 -15.658 73.761 1.00 98.00 122 GLU A N 1
ATOM 928 C CA . GLU A 1 122 ? -46.042 -14.880 72.844 1.00 98.00 122 GLU A CA 1
ATOM 929 C C . GLU A 1 122 ? -45.313 -13.640 72.309 1.00 98.00 122 GLU A C 1
ATOM 931 O O . GLU A 1 122 ? -45.383 -13.352 71.114 1.00 98.00 122 GLU A O 1
ATOM 936 N N . ALA A 1 123 ? -44.598 -12.902 73.167 1.00 97.75 123 ALA A N 1
ATOM 937 C CA . ALA A 1 123 ? -43.827 -11.731 72.753 1.00 97.75 123 ALA A CA 1
ATOM 938 C C . ALA A 1 123 ? -42.722 -12.102 71.748 1.00 97.75 123 ALA A C 1
ATOM 940 O O . ALA A 1 123 ? -42.589 -11.445 70.716 1.00 97.75 123 ALA A O 1
ATOM 941 N N . ARG A 1 124 ? -41.988 -13.198 71.992 1.00 97.75 124 ARG A N 1
ATOM 942 C CA . ARG A 1 124 ? -40.989 -13.741 71.053 1.00 97.75 124 ARG A CA 1
ATOM 943 C C . ARG A 1 124 ? -41.619 -14.148 69.718 1.00 97.75 124 ARG A C 1
ATOM 945 O O . ARG A 1 124 ? -41.093 -13.774 68.675 1.00 97.75 124 ARG A O 1
ATOM 952 N N . MET A 1 125 ? -42.764 -14.833 69.735 1.00 97.94 125 MET A N 1
ATOM 953 C CA . MET A 1 125 ? -43.490 -15.226 68.517 1.00 97.94 125 MET A CA 1
ATOM 954 C C . MET A 1 125 ? -44.024 -14.022 67.725 1.00 97.94 125 MET A C 1
ATOM 956 O O . MET A 1 125 ? -44.008 -14.039 66.495 1.00 97.94 125 MET A O 1
ATOM 960 N N . ARG A 1 126 ? -44.480 -12.961 68.405 1.00 97.50 126 ARG A N 1
ATOM 961 C CA . ARG A 1 126 ? -44.899 -11.701 67.764 1.00 97.50 126 ARG A CA 1
ATOM 962 C C . ARG A 1 126 ? -43.714 -10.978 67.115 1.00 97.50 126 ARG A C 1
ATOM 964 O O . ARG A 1 126 ? -43.848 -10.523 65.984 1.00 97.50 126 ARG A O 1
ATOM 971 N N . LEU A 1 127 ? -42.563 -10.917 67.790 1.00 97.81 127 LEU A N 1
ATOM 972 C CA . LEU A 1 127 ? -41.334 -10.325 67.245 1.00 97.81 127 LEU A CA 1
ATOM 973 C C . LEU A 1 127 ? -40.817 -11.099 66.024 1.00 97.81 127 LEU A C 1
ATOM 975 O O . LEU A 1 127 ? -40.598 -10.488 64.983 1.00 97.81 127 LEU A O 1
ATOM 979 N N . ALA A 1 128 ? -40.720 -12.431 66.111 1.00 98.12 128 ALA A N 1
ATOM 980 C CA . ALA A 1 128 ? -40.260 -13.277 65.007 1.00 98.12 128 ALA A CA 1
ATOM 981 C C . ALA A 1 128 ? -41.066 -13.043 63.716 1.00 98.12 128 ALA A C 1
ATOM 983 O O . ALA A 1 128 ? -40.480 -12.791 62.668 1.00 98.12 128 ALA A O 1
ATOM 984 N N . ARG A 1 129 ? -42.404 -12.994 63.806 1.00 98.00 129 ARG A N 1
ATOM 985 C CA . ARG A 1 129 ? -43.286 -12.696 62.660 1.00 98.00 129 ARG A CA 1
ATOM 986 C C . ARG A 1 129 ? -43.069 -11.301 62.064 1.00 98.00 129 ARG A C 1
ATOM 988 O O . ARG A 1 129 ? -43.197 -11.120 60.855 1.00 98.00 129 ARG A O 1
ATOM 995 N N . LEU A 1 130 ? -42.755 -10.298 62.887 1.00 98.12 130 LEU A N 1
ATOM 996 C CA . LEU A 1 130 ? -42.447 -8.948 62.400 1.00 98.12 130 LEU A CA 1
ATOM 997 C C . LEU A 1 130 ? -41.092 -8.906 61.681 1.00 98.12 130 LEU A C 1
ATOM 999 O O . LEU A 1 130 ? -40.969 -8.227 60.660 1.00 98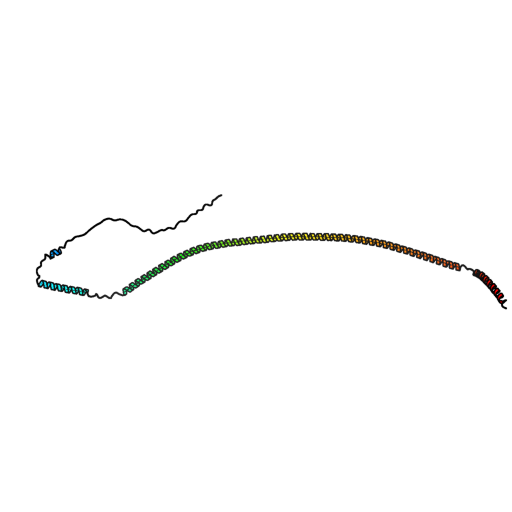.12 130 LEU A O 1
ATOM 1003 N N . ASP A 1 131 ? -40.101 -9.657 62.164 1.00 98.31 131 ASP A N 1
ATOM 1004 C CA . ASP A 1 131 ? -38.805 -9.792 61.497 1.00 98.31 131 ASP A CA 1
ATOM 1005 C C . ASP A 1 131 ? -38.882 -10.631 60.212 1.00 98.31 131 ASP A C 1
ATOM 1007 O O . ASP A 1 131 ? -38.299 -10.235 59.204 1.00 98.31 131 ASP A O 1
ATOM 1011 N N . GLU A 1 132 ? -39.673 -11.707 60.174 1.00 97.94 132 GLU A N 1
ATOM 1012 C CA . GLU A 1 132 ? -40.000 -12.451 58.946 1.00 97.94 132 GLU A CA 1
ATOM 1013 C C . GLU A 1 132 ? -40.576 -11.517 57.869 1.00 97.94 132 GLU A C 1
ATOM 1015 O O . GLU A 1 132 ? -40.060 -11.457 56.751 1.00 97.94 132 GLU A O 1
ATOM 1020 N N . MET A 1 133 ? -41.587 -10.713 58.218 1.00 97.81 133 MET A N 1
ATOM 1021 C CA . MET A 1 133 ? -42.193 -9.740 57.300 1.00 97.81 133 MET A CA 1
ATOM 1022 C C . MET A 1 133 ? -41.205 -8.646 56.861 1.00 97.81 133 MET A C 1
ATOM 1024 O O . MET A 1 133 ? -41.193 -8.255 55.691 1.00 97.81 133 MET A O 1
ATOM 1028 N N . ARG A 1 134 ? -40.331 -8.179 57.764 1.00 98.06 134 ARG A N 1
ATOM 1029 C CA . ARG A 1 134 ? -39.253 -7.221 57.462 1.00 98.06 134 ARG A CA 1
ATOM 1030 C C . ARG A 1 134 ? -38.243 -7.803 56.466 1.00 98.06 134 ARG A C 1
ATOM 1032 O O . ARG A 1 134 ? -37.883 -7.121 55.506 1.00 98.06 134 ARG A O 1
ATOM 1039 N N . GLN A 1 135 ? -37.811 -9.051 56.650 1.00 98.06 135 GLN A N 1
ATOM 1040 C CA . GLN A 1 135 ? -36.865 -9.716 55.745 1.00 98.06 135 GLN A CA 1
ATOM 1041 C C . GLN A 1 135 ? -37.509 -10.077 54.397 1.00 98.06 135 GLN A C 1
ATOM 1043 O O . GLN A 1 135 ? -36.866 -9.928 53.355 1.00 98.06 135 GLN A O 1
ATOM 1048 N N . ALA A 1 136 ? -38.789 -10.464 54.377 1.00 97.88 136 ALA A N 1
ATOM 1049 C CA . ALA A 1 136 ? -39.553 -10.674 53.145 1.00 97.88 136 ALA A CA 1
ATOM 1050 C C . ALA A 1 136 ? -39.697 -9.372 52.332 1.00 97.88 136 ALA A C 1
ATOM 1052 O O . ALA A 1 136 ? -39.478 -9.364 51.119 1.00 97.88 136 ALA A O 1
ATOM 1053 N N . ALA A 1 137 ? -39.983 -8.244 52.992 1.00 97.75 137 ALA A N 1
ATOM 1054 C CA . ALA A 1 137 ? -40.024 -6.935 52.340 1.00 97.75 137 ALA A CA 1
ATOM 1055 C C . ALA A 1 137 ? -38.646 -6.520 51.786 1.00 97.75 137 ALA A C 1
ATOM 1057 O O . ALA A 1 137 ? -38.551 -6.093 50.632 1.00 97.75 137 ALA A O 1
ATOM 1058 N N . LYS A 1 138 ? -37.578 -6.695 52.579 1.00 98.19 138 LYS A N 1
ATOM 1059 C CA . LYS A 1 138 ? -36.190 -6.383 52.198 1.00 98.19 138 LYS A CA 1
ATOM 1060 C C . LYS A 1 138 ? -35.738 -7.192 50.978 1.00 98.19 138 LYS A C 1
ATOM 1062 O O . LYS A 1 138 ? -35.416 -6.610 49.942 1.00 98.19 138 LYS A O 1
ATOM 1067 N N . SER A 1 139 ? -35.808 -8.520 51.062 1.00 98.06 139 SER A N 1
ATOM 1068 C CA . SER A 1 139 ? -35.445 -9.424 49.961 1.00 98.06 139 SER A CA 1
ATOM 1069 C C . SER A 1 139 ? -36.322 -9.211 48.720 1.00 98.06 139 SER A C 1
ATOM 1071 O O . SER A 1 139 ? -35.823 -9.230 47.596 1.00 98.06 139 SER A O 1
ATOM 1073 N N . GLY A 1 140 ? -37.609 -8.893 48.894 1.00 97.94 140 GLY A N 1
ATOM 1074 C CA . GLY A 1 140 ? -38.499 -8.509 47.799 1.00 97.94 140 GLY A CA 1
ATOM 1075 C C . GLY A 1 140 ? -38.076 -7.225 47.070 1.00 97.94 140 GLY A C 1
ATOM 1076 O O . GLY A 1 140 ? -38.327 -7.091 45.872 1.00 97.94 140 GLY A O 1
ATOM 1077 N N . VAL A 1 141 ? -37.438 -6.259 47.741 1.00 97.50 141 VAL A N 1
ATOM 1078 C CA . VAL A 1 141 ? -36.810 -5.091 47.087 1.00 97.50 141 VAL A CA 1
ATOM 1079 C C . VAL A 1 141 ? -35.509 -5.495 46.393 1.00 97.50 141 VAL A C 1
ATOM 1081 O O . VAL A 1 141 ? -35.343 -5.198 45.209 1.00 97.50 141 VAL A O 1
ATOM 1084 N N . GLU A 1 142 ? -34.632 -6.230 47.078 1.00 97.81 142 GLU A N 1
ATOM 1085 C CA . GLU A 1 142 ? -33.339 -6.686 46.545 1.00 97.81 142 GLU A CA 1
ATOM 1086 C C . GLU A 1 142 ? -33.521 -7.484 45.241 1.00 97.81 142 GLU A C 1
ATOM 1088 O O . GLU A 1 142 ? -32.954 -7.123 44.212 1.00 97.81 142 GLU A O 1
ATOM 1093 N N . MET A 1 143 ? -34.443 -8.452 45.213 1.00 97.44 143 MET A N 1
ATOM 1094 C CA . MET A 1 143 ? -34.770 -9.256 44.025 1.00 97.44 143 MET A CA 1
ATOM 1095 C C . MET A 1 143 ? -35.359 -8.457 42.848 1.00 97.44 143 MET A C 1
ATOM 1097 O O . MET A 1 143 ? -35.347 -8.945 41.715 1.00 97.44 143 MET A O 1
ATOM 1101 N N . ARG A 1 144 ? -35.890 -7.245 43.069 1.00 97.75 144 ARG A N 1
ATOM 1102 C CA . ARG A 1 144 ? -36.320 -6.337 41.984 1.00 97.75 144 ARG A CA 1
ATOM 1103 C C . ARG A 1 144 ? -35.134 -5.558 41.417 1.00 97.75 144 ARG A C 1
ATOM 1105 O O . ARG A 1 144 ? -35.002 -5.473 40.197 1.00 97.75 144 ARG A O 1
ATOM 1112 N N . VAL A 1 145 ? -34.250 -5.064 42.285 1.00 97.69 145 VAL A N 1
ATOM 1113 C CA . VAL A 1 145 ? -33.002 -4.391 41.887 1.00 97.69 145 VAL A CA 1
ATOM 1114 C C . VAL A 1 145 ? -32.079 -5.356 41.135 1.00 97.69 145 VAL A C 1
ATOM 1116 O O . VAL A 1 145 ? -31.542 -4.992 40.091 1.00 97.69 145 VAL A O 1
ATOM 1119 N N . GLU A 1 146 ? -31.957 -6.604 41.594 1.00 97.88 146 GLU A N 1
ATOM 1120 C CA . GLU A 1 146 ? -31.147 -7.652 40.957 1.00 97.88 146 GLU A CA 1
ATOM 1121 C C . GLU A 1 146 ? -31.610 -7.947 39.519 1.00 97.88 146 GLU A C 1
ATOM 1123 O O . GLU A 1 146 ? -30.812 -7.964 38.581 1.00 97.88 146 GLU A O 1
ATOM 1128 N N . LYS A 1 147 ? -32.929 -8.080 39.307 1.00 97.88 147 LYS A N 1
ATOM 1129 C CA . LYS A 1 147 ? -33.521 -8.277 37.971 1.00 97.88 147 LYS A CA 1
ATOM 1130 C C . LYS A 1 147 ? -33.242 -7.093 37.041 1.00 97.88 147 LYS A C 1
ATOM 1132 O O . LYS A 1 147 ? -32.793 -7.299 35.913 1.00 97.88 147 LYS A O 1
ATOM 1137 N N . GLN A 1 148 ? -33.443 -5.863 37.520 1.00 97.62 148 GLN A N 1
ATOM 1138 C CA . GLN A 1 148 ? -33.153 -4.649 36.747 1.00 97.62 148 GLN A CA 1
ATOM 1139 C C . GLN A 1 148 ? -31.663 -4.539 36.390 1.00 97.62 148 GLN A C 1
ATOM 1141 O O . GLN A 1 148 ? -31.330 -4.224 35.246 1.00 97.62 148 GLN A O 1
ATOM 1146 N N . ARG A 1 149 ? -30.759 -4.862 37.325 1.00 98.06 149 ARG A N 1
ATOM 1147 C CA . ARG A 1 149 ? -29.311 -4.937 37.073 1.00 98.06 149 ARG A CA 1
ATOM 1148 C C . ARG A 1 149 ? -28.984 -5.976 36.004 1.00 98.06 149 ARG A C 1
ATOM 1150 O O . ARG A 1 149 ? -28.315 -5.636 35.033 1.00 98.06 149 ARG A O 1
ATOM 1157 N N . GLY A 1 150 ? -29.508 -7.197 36.120 1.00 98.12 150 GLY A N 1
ATOM 1158 C CA . GLY A 1 150 ? -29.297 -8.265 35.138 1.00 98.12 150 GLY A CA 1
ATOM 1159 C C . GLY A 1 150 ? -29.792 -7.913 33.728 1.00 98.12 150 GLY A C 1
ATOM 1160 O O . GLY A 1 150 ? -29.135 -8.239 32.739 1.00 98.12 150 GLY A O 1
ATOM 1161 N N . GLU A 1 151 ? -30.914 -7.201 33.608 1.00 98.19 151 GLU A N 1
ATOM 1162 C CA . GLU A 1 151 ? -31.369 -6.650 32.327 1.00 98.19 151 GLU A CA 1
ATOM 1163 C C . GLU A 1 151 ? -30.442 -5.561 31.779 1.00 98.19 151 GLU A C 1
ATOM 1165 O O . GLU A 1 151 ? -30.123 -5.571 30.588 1.00 98.19 151 GLU A O 1
ATOM 1170 N N . LEU A 1 152 ? -30.030 -4.608 32.620 1.00 98.25 152 LEU A N 1
ATOM 1171 C CA . LEU A 1 152 ? -29.157 -3.506 32.216 1.00 98.25 152 LEU A CA 1
ATOM 1172 C C . LEU A 1 152 ? -27.782 -4.019 31.776 1.00 98.25 152 LEU A C 1
ATOM 1174 O O . LEU A 1 152 ? -27.296 -3.592 30.732 1.00 98.25 152 LEU A O 1
ATOM 1178 N N . VAL A 1 153 ? -27.208 -4.992 32.488 1.00 98.44 153 VAL A N 1
ATOM 1179 C CA . VAL A 1 153 ? -25.965 -5.678 32.101 1.00 98.44 153 VAL A CA 1
ATOM 1180 C C . VAL A 1 153 ? -26.112 -6.310 30.715 1.00 98.44 153 VAL A C 1
ATOM 1182 O O . VAL A 1 153 ? -25.340 -5.976 29.819 1.00 98.44 153 VAL A O 1
ATOM 1185 N N . LYS A 1 154 ? -27.166 -7.101 30.462 1.00 98.25 154 LYS A N 1
ATOM 1186 C CA . LYS A 1 154 ? -27.431 -7.690 29.131 1.00 98.25 154 LYS A CA 1
ATOM 1187 C C . LYS A 1 154 ? -27.585 -6.631 28.025 1.00 98.25 154 LYS A C 1
ATOM 1189 O O . LYS A 1 154 ? -27.107 -6.831 26.907 1.00 98.25 154 LYS A O 1
ATOM 1194 N N . LYS A 1 155 ? -28.230 -5.496 28.327 1.00 98.62 155 LYS A N 1
ATOM 1195 C CA . LYS A 1 155 ? -28.406 -4.346 27.413 1.00 98.62 155 LYS A CA 1
ATOM 1196 C C . LYS A 1 155 ? -27.094 -3.582 27.160 1.00 98.62 155 LYS A C 1
ATOM 1198 O O . LYS A 1 155 ? -26.921 -3.029 26.077 1.00 98.62 155 LYS A O 1
ATOM 1203 N N . VAL A 1 156 ? -26.167 -3.555 28.120 1.00 98.69 156 VAL A N 1
ATOM 1204 C CA . VAL A 1 156 ? -24.820 -2.978 27.964 1.00 98.69 156 VAL A CA 1
ATOM 1205 C C . VAL A 1 156 ? -23.917 -3.924 27.172 1.00 98.69 156 VAL A C 1
ATOM 1207 O O . VAL A 1 156 ? -23.322 -3.499 26.184 1.00 98.69 156 VAL A O 1
ATOM 1210 N N . GLU A 1 157 ? -23.865 -5.209 27.525 1.00 98.38 157 GLU A N 1
ATOM 1211 C CA . GLU A 1 157 ? -23.051 -6.205 26.820 1.00 98.38 157 GLU A CA 1
ATOM 1212 C C . GLU A 1 157 ? -23.396 -6.307 25.328 1.00 98.38 157 GLU A C 1
ATOM 1214 O O . GLU A 1 157 ? -22.499 -6.393 24.489 1.00 98.38 157 GLU A O 1
ATOM 1219 N N . SER A 1 158 ? -24.686 -6.300 24.968 1.00 98.44 158 SER A N 1
ATOM 1220 C CA . SER A 1 158 ? -25.104 -6.376 23.561 1.00 98.44 158 SER A CA 1
ATOM 1221 C C . SER A 1 158 ? -24.651 -5.149 22.763 1.00 98.44 158 SER A C 1
ATOM 1223 O O . SER A 1 158 ? -24.148 -5.299 21.648 1.00 98.44 158 SER A O 1
ATOM 1225 N N . ARG A 1 159 ? -24.718 -3.951 23.362 1.00 98.56 159 ARG A N 1
ATOM 1226 C CA . ARG A 1 159 ? -24.177 -2.707 22.788 1.00 98.56 159 ARG A CA 1
ATOM 1227 C C . ARG A 1 159 ? -22.653 -2.745 22.650 1.00 98.56 159 ARG A C 1
ATOM 1229 O O . ARG A 1 159 ? -22.144 -2.299 21.625 1.00 98.56 159 ARG A O 1
ATOM 1236 N N . VAL A 1 160 ? -21.928 -3.303 23.625 1.00 98.62 160 VAL A N 1
ATOM 1237 C CA . VAL A 1 160 ? -20.465 -3.484 23.545 1.00 98.62 160 VAL A CA 1
ATOM 1238 C C . VAL A 1 160 ? -20.105 -4.422 22.390 1.00 98.62 160 VAL A C 1
ATOM 1240 O O . VAL A 1 160 ? -19.376 -4.010 21.490 1.00 98.62 160 VAL A O 1
ATOM 1243 N N . ARG A 1 161 ? -20.702 -5.620 22.329 1.00 98.56 161 ARG A N 1
ATOM 1244 C CA . ARG A 1 161 ? -20.483 -6.593 21.238 1.00 98.56 161 ARG A CA 1
ATOM 1245 C C . ARG A 1 161 ? -20.799 -5.993 19.858 1.00 98.56 161 ARG A C 1
ATOM 1247 O O . ARG A 1 161 ? -20.054 -6.202 18.901 1.00 98.56 161 ARG A O 1
ATOM 1254 N N . GLN A 1 162 ? -21.864 -5.192 19.751 1.00 98.56 162 GLN A N 1
ATOM 1255 C CA . GLN A 1 162 ? -22.219 -4.470 18.523 1.00 98.56 162 GLN A CA 1
ATOM 1256 C C . GLN A 1 162 ? -21.179 -3.393 18.156 1.00 98.56 162 GLN A C 1
ATOM 1258 O O . GLN A 1 162 ? -20.777 -3.288 16.994 1.00 98.56 162 GLN A O 1
ATOM 1263 N N . ALA A 1 163 ? -20.706 -2.606 19.127 1.00 98.56 163 ALA A N 1
ATOM 1264 C CA . ALA A 1 163 ? -19.674 -1.592 18.914 1.00 98.56 163 ALA A CA 1
ATOM 1265 C C . ALA A 1 163 ? -18.328 -2.212 18.494 1.00 98.56 163 ALA A C 1
ATOM 1267 O O . ALA A 1 163 ? -17.648 -1.681 17.613 1.00 98.56 163 ALA A O 1
ATOM 1268 N N . GLU A 1 164 ? -17.964 -3.364 19.059 1.00 98.50 164 GLU A N 1
ATOM 1269 C CA . GLU A 1 164 ? -16.774 -4.132 18.684 1.00 98.50 164 GLU A CA 1
ATOM 1270 C C . GLU A 1 164 ? -16.879 -4.710 17.269 1.00 98.50 164 GLU A C 1
ATOM 1272 O O . GLU A 1 164 ? -15.942 -4.562 16.479 1.00 98.50 164 GLU A O 1
ATOM 1277 N N . ALA A 1 165 ? -18.031 -5.280 16.899 1.00 98.50 165 ALA A N 1
ATOM 1278 C CA . ALA A 1 165 ? -18.295 -5.727 15.532 1.00 98.50 165 ALA A CA 1
ATOM 1279 C C . ALA A 1 165 ? -18.160 -4.566 14.525 1.00 98.50 165 ALA A C 1
ATOM 1281 O O . ALA A 1 165 ? -17.437 -4.684 13.531 1.00 98.50 165 ALA A O 1
ATOM 1282 N N . ASN A 1 166 ? -18.757 -3.408 14.827 1.00 98.69 166 ASN A N 1
ATOM 1283 C CA . ASN A 1 166 ? -18.650 -2.192 14.014 1.00 98.69 166 ASN A CA 1
ATOM 1284 C C . ASN A 1 166 ? -17.196 -1.692 13.900 1.00 98.69 166 ASN A C 1
ATOM 1286 O O . ASN A 1 166 ? -16.725 -1.380 12.800 1.00 98.69 166 ASN A O 1
ATOM 1290 N N . ARG A 1 167 ? -16.441 -1.679 15.009 1.00 98.50 167 ARG A N 1
ATOM 1291 C CA . ARG A 1 167 ? -15.005 -1.342 15.040 1.00 98.50 167 ARG A CA 1
ATOM 1292 C C . ARG A 1 167 ? -14.194 -2.291 14.154 1.00 98.50 167 ARG A C 1
ATOM 1294 O O . ARG A 1 167 ? -13.353 -1.836 13.377 1.00 98.50 167 ARG A O 1
ATOM 1301 N N . MET A 1 168 ? -14.464 -3.593 14.224 1.00 98.56 168 MET A N 1
ATOM 1302 C CA . MET A 1 168 ? -13.775 -4.609 13.426 1.00 98.56 168 MET A CA 1
ATOM 1303 C C . MET A 1 168 ? -14.111 -4.519 11.934 1.00 98.56 168 MET A C 1
ATOM 1305 O O . MET A 1 168 ? -13.203 -4.639 11.108 1.00 98.56 168 MET A O 1
ATOM 1309 N N . LEU A 1 169 ? -15.364 -4.237 11.565 1.00 98.62 169 LEU A N 1
ATOM 1310 C CA . LEU A 1 169 ? -15.758 -3.968 10.176 1.00 98.62 169 LEU A CA 1
ATOM 1311 C C . LEU A 1 169 ? -15.042 -2.728 9.620 1.00 98.62 169 LEU A C 1
ATOM 1313 O O . LEU A 1 169 ? -14.428 -2.794 8.553 1.00 98.62 169 LEU A O 1
ATOM 1317 N N . LEU A 1 170 ? -15.019 -1.624 10.375 1.00 98.50 170 LEU A N 1
ATOM 1318 C CA . LEU A 1 170 ? -14.309 -0.402 9.990 1.00 98.50 170 LEU A CA 1
ATOM 1319 C C . LEU A 1 170 ? -12.798 -0.642 9.809 1.00 98.50 170 LEU A C 1
ATOM 1321 O O . LEU A 1 170 ? -12.194 -0.122 8.867 1.00 98.50 170 LEU A O 1
ATOM 1325 N N . LEU A 1 171 ? -12.177 -1.454 10.670 1.00 98.56 171 LEU A N 1
ATOM 1326 C CA . LEU A 1 171 ? -10.767 -1.837 10.547 1.00 98.56 171 LEU A CA 1
ATOM 1327 C C . LEU A 1 171 ? -10.507 -2.748 9.335 1.00 98.56 171 LEU A C 1
ATOM 1329 O O . LEU A 1 171 ? -9.532 -2.512 8.616 1.00 98.56 171 LEU A O 1
ATOM 1333 N N . LYS A 1 172 ? -11.378 -3.730 9.053 1.00 98.69 172 LYS A N 1
ATOM 1334 C CA . LYS A 1 172 ? -11.310 -4.574 7.842 1.00 98.69 172 LYS A CA 1
ATOM 1335 C C . LYS A 1 172 ? -11.390 -3.720 6.569 1.00 98.69 172 LYS A C 1
ATOM 1337 O O . LYS A 1 172 ? -10.486 -3.793 5.736 1.00 98.69 172 LYS A O 1
ATOM 1342 N N . LEU A 1 173 ? -12.375 -2.823 6.475 1.00 98.69 173 LEU A N 1
ATOM 1343 C CA . LEU A 1 173 ? -12.540 -1.895 5.347 1.00 98.69 173 LEU A CA 1
ATOM 1344 C C . LEU A 1 173 ? -11.335 -0.952 5.183 1.00 98.69 173 LEU A C 1
ATOM 1346 O O . LEU A 1 173 ? -10.868 -0.720 4.066 1.00 98.69 173 LEU A O 1
ATOM 1350 N N . ARG A 1 174 ? -10.772 -0.429 6.284 1.00 98.56 174 ARG A N 1
ATOM 1351 C CA . ARG A 1 174 ? -9.544 0.391 6.253 1.00 98.56 174 ARG A CA 1
ATOM 1352 C C . ARG A 1 174 ? -8.329 -0.403 5.754 1.00 98.56 174 ARG A C 1
ATOM 1354 O O . ARG A 1 174 ? -7.537 0.147 4.988 1.00 98.56 174 ARG A O 1
ATOM 1361 N N . ARG A 1 175 ? -8.183 -1.681 6.134 1.00 98.44 175 ARG A N 1
ATOM 1362 C CA . ARG A 1 175 ? -7.125 -2.579 5.625 1.00 98.44 175 ARG A CA 1
ATOM 1363 C C . ARG A 1 175 ? -7.298 -2.848 4.125 1.00 98.44 175 ARG A C 1
ATOM 1365 O O . ARG A 1 175 ? -6.356 -2.615 3.373 1.00 98.44 175 ARG A O 1
ATOM 1372 N N . GLN A 1 176 ? -8.501 -3.214 3.677 1.00 98.50 176 GLN A N 1
ATOM 1373 C CA . GLN A 1 176 ? -8.822 -3.442 2.258 1.00 98.50 176 GLN A CA 1
ATOM 1374 C C . GLN A 1 176 ? -8.559 -2.197 1.393 1.00 98.50 176 GLN A C 1
ATOM 1376 O O . GLN A 1 176 ? -7.855 -2.280 0.389 1.00 98.50 176 GLN A O 1
ATOM 1381 N N . ARG A 1 177 ? -9.024 -1.009 1.815 1.00 98.56 177 ARG A N 1
ATOM 1382 C CA . ARG A 1 177 ? -8.763 0.261 1.107 1.00 98.56 177 ARG A CA 1
ATOM 1383 C C . ARG A 1 177 ? -7.267 0.594 1.013 1.00 98.56 177 ARG A C 1
ATOM 1385 O O . ARG A 1 177 ? -6.839 1.166 0.013 1.00 98.56 177 ARG A O 1
ATOM 1392 N N . ARG A 1 178 ? -6.461 0.245 2.025 1.00 98.50 178 ARG A N 1
ATOM 1393 C CA . ARG A 1 178 ? -4.992 0.393 1.986 1.00 98.50 178 ARG A CA 1
ATOM 1394 C C . ARG A 1 178 ? -4.341 -0.617 1.034 1.00 98.50 178 ARG A C 1
ATOM 1396 O O . ARG A 1 178 ? -3.461 -0.218 0.277 1.00 98.50 178 ARG A O 1
ATOM 1403 N N . ALA A 1 179 ? -4.789 -1.874 1.032 1.00 98.50 179 ALA A N 1
ATOM 1404 C CA . ALA A 1 179 ? -4.302 -2.909 0.118 1.00 98.50 179 ALA A CA 1
ATOM 1405 C C . ALA A 1 179 ? -4.575 -2.541 -1.351 1.00 98.50 179 ALA A C 1
ATOM 1407 O O . ALA A 1 179 ? -3.630 -2.408 -2.122 1.00 98.50 179 ALA A O 1
ATOM 1408 N N . ALA A 1 180 ? -5.825 -2.226 -1.704 1.00 98.44 180 ALA A N 1
ATOM 1409 C CA . ALA A 1 180 ? -6.204 -1.835 -3.065 1.00 98.44 180 ALA A CA 1
ATOM 1410 C C . ALA A 1 180 ? -5.486 -0.559 -3.554 1.00 98.44 180 ALA A C 1
ATOM 1412 O O . ALA A 1 180 ? -5.201 -0.419 -4.742 1.00 98.44 180 ALA A O 1
ATOM 1413 N N . ARG A 1 181 ? -5.149 0.382 -2.655 1.00 98.31 181 ARG A N 1
ATOM 1414 C CA . ARG A 1 181 ? -4.290 1.533 -2.999 1.00 98.31 181 ARG A CA 1
ATOM 1415 C C . ARG A 1 181 ? -2.858 1.097 -3.324 1.00 98.31 181 ARG A C 1
ATOM 1417 O O . ARG A 1 181 ? -2.356 1.501 -4.369 1.00 98.31 181 ARG A O 1
ATOM 1424 N N . LYS A 1 182 ? -2.234 0.261 -2.479 1.00 98.44 182 LYS A N 1
ATOM 1425 C CA . LYS A 1 182 ? -0.885 -0.290 -2.723 1.00 98.44 182 LYS A CA 1
ATOM 1426 C C . LYS A 1 182 ? -0.818 -1.073 -4.036 1.00 98.44 182 LYS A C 1
ATOM 1428 O O . LYS A 1 182 ? 0.112 -0.885 -4.815 1.00 98.44 182 LYS A O 1
ATOM 1433 N N . GLU A 1 183 ? -1.823 -1.902 -4.293 1.00 98.06 183 GLU A N 1
ATOM 1434 C CA . GLU A 1 183 ? -1.939 -2.701 -5.511 1.00 98.06 183 GLU A CA 1
ATOM 1435 C C . GLU A 1 183 ? -2.024 -1.814 -6.760 1.00 98.06 183 GLU A C 1
ATOM 1437 O O . GLU A 1 183 ? -1.212 -1.963 -7.669 1.00 98.06 183 GLU A O 1
ATOM 1442 N N . ARG A 1 184 ? -2.915 -0.810 -6.775 1.00 98.50 184 ARG A N 1
ATOM 1443 C CA . ARG A 1 184 ? -3.013 0.163 -7.880 1.00 98.50 184 ARG A CA 1
ATOM 1444 C C . ARG A 1 184 ? -1.693 0.899 -8.129 1.00 98.50 184 ARG A C 1
ATOM 1446 O O . ARG A 1 184 ? -1.316 1.085 -9.285 1.00 98.50 184 ARG A O 1
ATOM 1453 N N . THR A 1 185 ? -0.967 1.293 -7.077 1.00 98.19 185 THR A N 1
ATOM 1454 C CA . THR A 1 185 ? 0.360 1.913 -7.239 1.00 98.19 185 THR A CA 1
ATOM 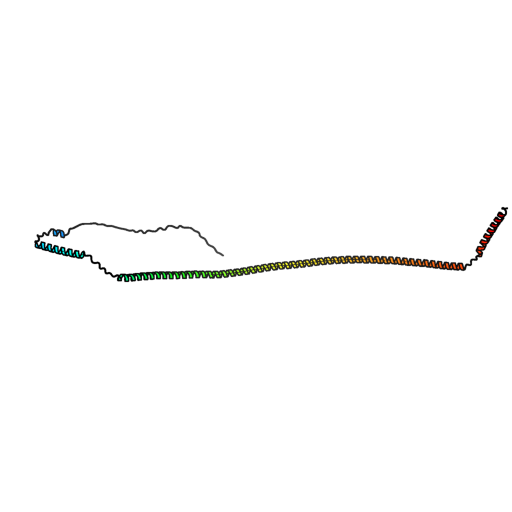1455 C C . THR A 1 185 ? 1.401 0.939 -7.792 1.00 98.19 185 THR A C 1
ATOM 1457 O O . THR A 1 185 ? 2.163 1.330 -8.671 1.00 98.19 185 THR A O 1
ATOM 1460 N N . ALA A 1 186 ? 1.398 -0.328 -7.361 1.00 98.44 186 ALA A N 1
ATOM 1461 C CA . ALA A 1 186 ? 2.311 -1.351 -7.873 1.00 98.44 186 ALA A CA 1
ATOM 1462 C C . ALA A 1 186 ? 2.022 -1.694 -9.345 1.00 98.44 186 ALA A C 1
ATOM 1464 O O . ALA A 1 186 ? 2.939 -1.696 -10.161 1.00 98.44 186 ALA A O 1
ATOM 1465 N N . GLN A 1 187 ? 0.751 -1.887 -9.715 1.00 98.38 187 GLN A N 1
ATOM 1466 C CA . GLN A 1 187 ? 0.333 -2.103 -11.105 1.00 98.38 187 GLN A CA 1
ATOM 1467 C C . GLN A 1 187 ? 0.701 -0.912 -12.007 1.00 98.38 187 GLN A C 1
ATOM 1469 O O . GLN A 1 187 ? 1.166 -1.108 -13.127 1.00 98.38 187 GLN A O 1
ATOM 1474 N N . SER A 1 188 ? 0.515 0.325 -11.529 1.00 98.31 188 SER A N 1
ATOM 1475 C CA . SER A 1 188 ? 0.883 1.542 -12.268 1.00 98.31 188 SER A CA 1
ATOM 1476 C C . SER A 1 188 ? 2.399 1.656 -12.469 1.00 98.31 188 SER A C 1
ATOM 1478 O O . SER A 1 188 ? 2.859 1.899 -13.585 1.00 98.31 188 SER A O 1
ATOM 1480 N N . LEU A 1 189 ? 3.186 1.394 -11.419 1.00 98.50 189 LEU A N 1
ATOM 1481 C CA . LEU A 1 189 ? 4.649 1.373 -11.486 1.00 98.50 189 LEU A CA 1
ATOM 1482 C C . LEU A 1 189 ? 5.147 0.283 -12.445 1.00 98.50 189 LEU A C 1
ATOM 1484 O O . LEU A 1 189 ? 5.965 0.578 -13.310 1.00 98.50 189 LEU A O 1
ATOM 1488 N N . MET A 1 190 ? 4.598 -0.933 -12.367 1.00 98.25 190 MET A N 1
ATOM 1489 C CA . MET A 1 190 ? 4.937 -2.040 -13.269 1.00 98.25 190 MET A CA 1
ATOM 1490 C C . MET A 1 190 ? 4.601 -1.723 -14.735 1.00 98.25 190 MET A C 1
ATOM 1492 O O . MET A 1 190 ? 5.364 -2.060 -15.635 1.00 98.25 190 MET A O 1
ATOM 1496 N N . ARG A 1 191 ? 3.483 -1.032 -15.003 1.00 98.25 191 ARG A N 1
ATOM 1497 C CA . ARG A 1 191 ? 3.149 -0.568 -16.362 1.00 98.25 191 ARG A CA 1
ATOM 1498 C C . ARG A 1 191 ? 4.157 0.465 -16.874 1.00 98.25 191 ARG A C 1
ATOM 1500 O O . ARG A 1 191 ? 4.546 0.376 -18.034 1.00 98.25 191 ARG A O 1
ATOM 1507 N N . ARG A 1 192 ? 4.616 1.391 -16.022 1.00 98.38 192 ARG A N 1
ATOM 1508 C CA . ARG A 1 192 ? 5.655 2.377 -16.373 1.00 98.38 192 ARG A CA 1
ATOM 1509 C C . ARG A 1 192 ? 7.003 1.714 -16.655 1.00 98.38 192 ARG A C 1
ATOM 1511 O O . ARG A 1 192 ? 7.566 1.950 -17.718 1.00 98.38 192 ARG A O 1
ATOM 1518 N N . THR A 1 193 ? 7.489 0.831 -15.780 1.00 98.19 193 THR A N 1
ATOM 1519 C CA . THR A 1 193 ? 8.778 0.146 -15.995 1.00 98.19 193 THR A CA 1
ATOM 1520 C C . THR A 1 193 ? 8.768 -0.724 -17.256 1.00 98.19 193 THR A C 1
ATOM 1522 O O . THR A 1 193 ? 9.750 -0.719 -17.994 1.00 98.19 193 THR A O 1
ATOM 1525 N N . MET A 1 194 ? 7.642 -1.377 -17.571 1.00 98.12 194 MET A N 1
ATOM 1526 C CA . MET A 1 194 ? 7.443 -2.135 -18.818 1.00 98.12 194 MET A CA 1
ATOM 1527 C C . MET A 1 194 ? 7.304 -1.263 -20.081 1.00 98.12 194 MET A C 1
ATOM 1529 O O . MET A 1 194 ? 7.489 -1.762 -21.190 1.00 98.12 194 MET A O 1
ATOM 1533 N N . GLN A 1 195 ? 6.952 0.020 -19.955 1.00 98.12 195 GLN A N 1
ATOM 1534 C CA . GLN A 1 195 ? 6.994 0.982 -21.066 1.00 98.12 195 GLN A CA 1
ATOM 1535 C C . GLN A 1 195 ? 8.414 1.531 -21.251 1.00 98.12 195 GLN A C 1
ATOM 1537 O O . GLN A 1 195 ? 8.906 1.619 -22.376 1.00 98.12 195 GLN A O 1
ATOM 1542 N N . GLU A 1 196 ? 9.104 1.833 -20.151 1.00 98.12 196 GLU A N 1
ATOM 1543 C CA . GLU A 1 196 ? 10.496 2.272 -20.164 1.00 98.12 196 GLU A CA 1
ATOM 1544 C C . GLU A 1 196 ? 11.461 1.213 -20.708 1.00 98.12 196 GLU A C 1
ATOM 1546 O O . GLU A 1 196 ? 12.382 1.575 -21.439 1.00 98.12 196 GLU A O 1
ATOM 1551 N N . SER A 1 197 ? 11.288 -0.070 -20.364 1.00 98.06 197 SER A N 1
ATOM 1552 C CA . SER A 1 197 ? 12.137 -1.150 -20.887 1.00 98.06 197 SER A CA 1
ATOM 1553 C C . SER A 1 197 ? 11.994 -1.256 -22.404 1.00 98.06 197 SER A C 1
ATOM 1555 O O . SER A 1 197 ? 12.990 -1.126 -23.112 1.00 98.06 197 SER A O 1
ATOM 1557 N N . LYS A 1 198 ? 10.753 -1.314 -22.907 1.00 98.50 198 LYS A N 1
ATOM 1558 C CA . LYS A 1 198 ? 10.435 -1.317 -24.343 1.00 98.50 198 LYS A CA 1
ATOM 1559 C C . LYS A 1 198 ? 11.013 -0.105 -25.071 1.00 98.50 198 LYS A C 1
ATOM 1561 O O . LYS A 1 198 ? 11.589 -0.256 -26.142 1.00 98.50 198 LYS A O 1
ATOM 1566 N N . TYR A 1 199 ? 10.920 1.095 -24.494 1.00 98.38 199 TYR A N 1
ATOM 1567 C CA . TYR A 1 199 ? 11.549 2.284 -25.076 1.00 98.38 199 TYR A CA 1
ATOM 1568 C C . TYR A 1 199 ? 13.081 2.146 -25.146 1.00 98.38 199 TYR A C 1
ATOM 1570 O O . TYR A 1 199 ? 13.676 2.370 -26.201 1.00 98.38 199 TYR A O 1
ATOM 1578 N N . LYS A 1 200 ? 13.724 1.711 -24.053 1.00 98.31 200 LYS A N 1
ATOM 1579 C CA . LYS A 1 200 ? 15.180 1.480 -23.988 1.00 98.31 200 LYS A CA 1
ATOM 1580 C C . LYS A 1 200 ? 15.624 0.385 -24.976 1.00 98.31 200 LYS A C 1
ATOM 1582 O O . LYS A 1 200 ? 16.680 0.517 -25.590 1.00 98.31 200 LYS A O 1
ATOM 1587 N N . GLU A 1 201 ? 14.817 -0.654 -25.182 1.00 98.25 201 GLU A N 1
ATOM 1588 C CA . GLU A 1 201 ? 15.017 -1.718 -26.177 1.00 98.25 201 GLU A CA 1
ATOM 1589 C C . GLU A 1 201 ? 14.901 -1.193 -27.616 1.00 98.25 201 GLU A C 1
ATOM 1591 O O . GLU A 1 201 ? 15.823 -1.398 -28.405 1.00 98.25 201 GLU A O 1
ATOM 1596 N N . CYS A 1 202 ? 13.848 -0.438 -27.948 1.00 98.19 202 CYS A N 1
ATOM 1597 C CA . CYS A 1 202 ? 13.688 0.195 -29.263 1.00 98.19 202 CYS A CA 1
ATOM 1598 C C . CYS A 1 202 ? 14.846 1.151 -29.596 1.00 98.19 202 CYS A C 1
ATOM 1600 O O . CYS A 1 202 ? 15.370 1.125 -30.711 1.00 98.19 202 CYS A O 1
ATOM 1602 N N . VAL A 1 203 ? 15.299 1.958 -28.627 1.00 98.62 203 VAL A N 1
ATOM 1603 C CA . VAL A 1 203 ? 16.458 2.853 -28.798 1.00 98.62 203 VAL A CA 1
ATOM 1604 C C . VAL A 1 203 ? 17.745 2.056 -29.043 1.00 98.62 203 VAL A C 1
ATOM 1606 O O . VAL A 1 203 ? 18.493 2.381 -29.966 1.00 98.62 203 VAL A O 1
ATOM 1609 N N . ARG A 1 204 ? 17.992 0.976 -28.285 1.00 98.56 204 ARG A N 1
ATOM 1610 C CA . ARG A 1 204 ? 19.129 0.067 -28.527 1.00 98.56 204 ARG A CA 1
ATOM 1611 C C . ARG A 1 204 ? 19.063 -0.539 -29.931 1.00 98.56 204 ARG A C 1
ATOM 1613 O O . ARG A 1 204 ? 20.046 -0.460 -30.664 1.00 98.56 204 ARG A O 1
ATOM 1620 N N . ALA A 1 205 ? 17.913 -1.081 -30.332 1.00 98.50 205 ALA A N 1
ATOM 1621 C CA . ALA A 1 205 ? 17.716 -1.677 -31.652 1.00 98.50 205 ALA A CA 1
ATOM 1622 C C . ALA A 1 205 ? 17.992 -0.671 -32.784 1.00 98.50 205 ALA A C 1
ATOM 1624 O O . ALA A 1 205 ? 18.744 -0.984 -33.707 1.00 98.50 205 ALA A O 1
ATOM 1625 N N . ALA A 1 206 ? 17.486 0.561 -32.677 1.00 98.62 206 ALA A N 1
ATOM 1626 C CA . ALA A 1 206 ? 17.747 1.626 -33.646 1.00 98.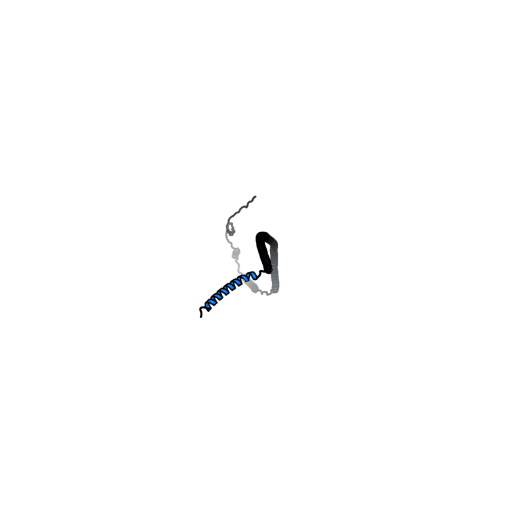62 206 ALA A CA 1
ATOM 1627 C C . ALA A 1 206 ? 19.238 2.023 -33.717 1.00 98.62 206 ALA A C 1
ATOM 1629 O O . ALA A 1 206 ? 19.758 2.291 -34.802 1.00 98.62 206 ALA A O 1
ATOM 1630 N N . ILE A 1 207 ? 19.957 2.025 -32.586 1.00 98.62 207 ILE A N 1
ATOM 1631 C CA . ILE A 1 207 ? 21.413 2.254 -32.554 1.00 98.62 207 ILE A CA 1
ATOM 1632 C C . ILE A 1 207 ? 22.160 1.106 -33.250 1.00 98.62 207 ILE A C 1
ATOM 1634 O O . ILE A 1 207 ? 23.033 1.369 -34.078 1.00 98.62 207 ILE A O 1
ATOM 1638 N N . HIS A 1 208 ? 21.806 -0.154 -32.976 1.00 98.50 208 HIS A N 1
ATOM 1639 C CA . HIS A 1 208 ? 22.409 -1.311 -33.646 1.00 98.50 208 HIS A CA 1
ATOM 1640 C C . HIS A 1 208 ? 22.134 -1.311 -35.158 1.00 98.50 208 HIS A C 1
ATOM 1642 O O . HIS A 1 208 ? 23.064 -1.501 -35.938 1.00 98.50 208 HIS A O 1
ATOM 1648 N N . GLN A 1 209 ? 20.907 -1.005 -35.591 1.00 98.62 209 GLN A N 1
ATOM 1649 C CA . GLN A 1 209 ? 20.566 -0.855 -37.011 1.00 98.62 209 GLN A CA 1
ATOM 1650 C C . GLN A 1 209 ? 21.398 0.243 -37.691 1.00 98.62 209 GLN A C 1
ATOM 1652 O O . GLN A 1 209 ? 21.942 0.013 -38.771 1.00 98.62 209 GLN A O 1
ATOM 1657 N N . LYS A 1 210 ? 21.566 1.412 -37.051 1.00 98.62 210 LYS A N 1
ATOM 1658 C CA . LYS A 1 210 ? 22.420 2.496 -37.572 1.00 98.62 210 LYS A CA 1
ATOM 1659 C C . LYS A 1 210 ? 23.893 2.081 -37.684 1.00 98.62 210 LYS A C 1
ATOM 1661 O O . LYS A 1 210 ? 24.521 2.404 -38.690 1.00 98.62 210 LYS A O 1
ATOM 1666 N N . ARG A 1 211 ? 24.431 1.338 -36.705 1.00 98.62 211 ARG A N 1
ATOM 1667 C CA . ARG A 1 211 ? 25.803 0.789 -36.751 1.00 98.62 211 ARG A CA 1
ATOM 1668 C C . ARG A 1 211 ? 25.977 -0.201 -37.904 1.00 98.62 211 ARG A C 1
ATOM 1670 O O . ARG A 1 211 ? 26.818 0.032 -38.765 1.00 98.62 211 ARG A O 1
ATOM 1677 N N . VAL A 1 212 ? 25.112 -1.212 -37.997 1.00 98.69 212 VAL A N 1
ATOM 1678 C CA . VAL A 1 212 ? 25.146 -2.225 -39.070 1.00 98.69 212 VAL A CA 1
ATOM 1679 C C . VAL A 1 212 ? 24.981 -1.587 -40.457 1.00 98.69 212 VAL A C 1
ATOM 1681 O O . VAL A 1 212 ? 25.645 -1.990 -41.410 1.00 98.69 212 VAL A O 1
ATOM 1684 N N . ALA A 1 213 ? 24.142 -0.555 -40.596 1.00 98.56 213 ALA A N 1
ATOM 1685 C CA . ALA A 1 213 ? 24.004 0.188 -41.848 1.00 98.56 213 ALA A CA 1
ATOM 1686 C C . ALA A 1 213 ? 25.276 0.979 -42.218 1.00 98.56 213 ALA A C 1
ATOM 1688 O O . ALA A 1 213 ? 25.634 1.038 -43.395 1.00 98.56 213 ALA A O 1
ATOM 1689 N N . ALA A 1 214 ? 25.976 1.563 -41.240 1.00 98.62 214 ALA A N 1
ATOM 1690 C CA . ALA A 1 214 ? 27.253 2.242 -41.461 1.00 98.62 214 ALA A CA 1
ATOM 1691 C C . ALA A 1 214 ? 28.383 1.253 -41.807 1.00 98.62 214 ALA A C 1
ATOM 1693 O O . ALA A 1 214 ? 29.154 1.500 -42.733 1.00 98.62 214 ALA A O 1
ATOM 1694 N N . GLU A 1 215 ? 28.441 0.104 -41.132 1.00 98.31 215 GLU A N 1
ATOM 1695 C CA . GLU A 1 215 ? 29.406 -0.969 -41.402 1.00 98.31 215 GLU A CA 1
ATOM 1696 C C . GLU A 1 215 ? 29.212 -1.569 -42.799 1.00 98.31 215 GLU A C 1
ATOM 1698 O O . GLU A 1 215 ? 30.182 -1.691 -43.545 1.00 98.31 215 GLU A O 1
ATOM 1703 N N . ARG A 1 216 ? 27.965 -1.834 -43.217 1.00 98.44 216 ARG A N 1
ATOM 1704 C CA . ARG A 1 216 ? 27.648 -2.260 -44.594 1.00 98.44 216 ARG A CA 1
ATOM 1705 C C . ARG A 1 216 ? 28.119 -1.245 -45.640 1.00 98.44 216 ARG A C 1
ATOM 1707 O O . ARG A 1 216 ? 28.719 -1.643 -46.634 1.00 98.44 216 ARG A O 1
ATOM 1714 N N . LYS A 1 217 ? 27.904 0.059 -45.410 1.00 98.56 217 LYS A N 1
ATOM 1715 C CA . LYS A 1 217 ? 28.412 1.122 -46.301 1.00 98.56 217 LYS A CA 1
ATOM 1716 C C . LYS A 1 217 ? 29.944 1.149 -46.350 1.00 98.56 217 LYS A C 1
ATOM 1718 O O . LYS A 1 217 ? 30.506 1.244 -47.436 1.00 98.56 217 LYS A O 1
ATOM 1723 N N . ARG A 1 218 ? 30.616 1.026 -45.199 1.00 98.44 218 ARG A N 1
ATOM 1724 C CA . ARG A 1 218 ? 32.085 0.962 -45.106 1.00 98.44 218 ARG A CA 1
ATOM 1725 C C . ARG A 1 218 ? 32.645 -0.233 -45.880 1.00 98.44 218 ARG A C 1
ATOM 1727 O O . ARG A 1 218 ? 33.591 -0.059 -46.639 1.00 98.44 218 ARG A O 1
ATOM 1734 N N . LEU A 1 219 ? 32.065 -1.421 -45.706 1.00 98.31 219 LEU A N 1
ATOM 1735 C CA . LEU A 1 219 ? 32.498 -2.632 -46.407 1.00 98.31 219 LEU A CA 1
ATOM 1736 C C . LEU A 1 219 ? 32.310 -2.497 -47.922 1.00 98.31 219 LEU A C 1
ATOM 1738 O O . LEU A 1 219 ? 33.271 -2.692 -48.655 1.00 98.31 219 LEU A O 1
ATOM 1742 N N . ALA A 1 220 ? 31.138 -2.054 -48.391 1.00 98.31 220 ALA A N 1
ATOM 1743 C CA . ALA A 1 220 ? 30.880 -1.870 -49.822 1.00 98.31 220 ALA A CA 1
ATOM 1744 C C . ALA A 1 220 ? 31.860 -0.885 -50.500 1.00 98.31 220 ALA A C 1
ATOM 1746 O O . ALA A 1 220 ? 32.272 -1.109 -51.639 1.00 98.31 220 ALA A O 1
ATOM 1747 N N . LEU A 1 221 ? 32.276 0.180 -49.800 1.00 98.19 221 LEU A N 1
ATOM 1748 C CA . LEU A 1 221 ? 33.311 1.104 -50.284 1.00 98.19 221 LEU A CA 1
ATOM 1749 C C . LEU A 1 221 ? 34.684 0.421 -50.386 1.00 98.19 221 LEU A C 1
ATOM 1751 O O . LEU A 1 221 ? 35.308 0.476 -51.445 1.00 98.19 221 LEU A O 1
ATOM 1755 N N . LEU A 1 222 ? 35.116 -0.281 -49.332 1.00 98.19 222 LEU A N 1
ATOM 1756 C CA . LEU A 1 222 ? 36.391 -1.012 -49.310 1.00 98.19 222 LEU A CA 1
ATOM 1757 C C . LEU A 1 222 ? 36.443 -2.125 -50.371 1.00 98.19 222 LEU A C 1
ATOM 1759 O O . LEU A 1 222 ? 37.487 -2.363 -50.977 1.00 98.19 222 LEU A O 1
ATOM 1763 N N . GLU A 1 223 ? 35.323 -2.796 -50.642 1.00 98.25 223 GLU A N 1
ATOM 1764 C CA . GLU A 1 223 ? 35.235 -3.796 -51.708 1.00 98.25 223 GLU A CA 1
ATOM 1765 C C . GLU A 1 223 ? 35.310 -3.165 -53.101 1.00 98.25 223 GLU A C 1
ATOM 1767 O O . GLU A 1 223 ? 36.030 -3.678 -53.960 1.00 98.25 223 GLU A O 1
ATOM 1772 N N . ALA A 1 224 ? 34.653 -2.022 -53.320 1.00 98.25 224 ALA A N 1
ATOM 1773 C CA . ALA A 1 224 ? 34.772 -1.270 -54.567 1.00 98.25 224 ALA A CA 1
ATOM 1774 C C . ALA A 1 224 ? 36.204 -0.746 -54.797 1.00 98.25 224 ALA A C 1
ATOM 1776 O O . ALA A 1 224 ? 36.680 -0.727 -55.934 1.00 98.25 224 ALA A O 1
ATOM 1777 N N . GLU A 1 225 ? 36.919 -0.351 -53.741 1.00 98.19 225 GLU A N 1
ATOM 1778 C CA . GLU A 1 225 ? 38.338 0.023 -53.802 1.00 98.19 225 GLU A CA 1
ATOM 1779 C C . GLU A 1 225 ? 39.242 -1.182 -54.094 1.00 98.19 225 GLU A C 1
ATOM 1781 O O . GLU A 1 225 ? 40.075 -1.106 -55.001 1.00 98.19 225 GLU A O 1
ATOM 1786 N N . ARG A 1 226 ? 39.026 -2.323 -53.422 1.00 98.38 226 ARG A N 1
ATOM 1787 C CA . ARG A 1 226 ? 39.726 -3.593 -53.693 1.00 98.38 226 ARG A CA 1
ATOM 1788 C C . ARG A 1 226 ? 39.572 -4.018 -55.156 1.00 98.38 226 ARG A C 1
ATOM 1790 O O . ARG A 1 226 ? 40.566 -4.345 -55.799 1.00 98.38 226 ARG A O 1
ATOM 1797 N N . LEU A 1 227 ? 38.353 -3.964 -55.697 1.00 98.25 227 LEU A N 1
ATOM 1798 C CA . LEU A 1 227 ? 38.070 -4.310 -57.095 1.00 98.25 227 LEU A CA 1
ATOM 1799 C C . LEU A 1 227 ? 38.744 -3.338 -58.079 1.00 98.25 227 LEU A C 1
ATOM 1801 O O . LEU A 1 227 ? 39.334 -3.778 -59.065 1.00 98.25 227 LEU A O 1
ATOM 1805 N N . LYS A 1 228 ? 38.749 -2.026 -57.794 1.00 97.94 228 LYS A N 1
ATOM 1806 C CA . LYS A 1 228 ? 39.494 -1.029 -58.593 1.00 97.94 228 LYS A CA 1
ATOM 1807 C C . LYS A 1 228 ? 41.006 -1.285 -58.569 1.00 97.94 228 LYS A C 1
ATOM 1809 O O . LYS A 1 228 ? 41.658 -1.163 -59.606 1.00 97.94 228 LYS A O 1
ATOM 1814 N N . ALA A 1 229 ? 41.570 -1.651 -57.417 1.00 98.06 229 ALA A N 1
ATOM 1815 C CA . ALA A 1 229 ? 42.986 -1.993 -57.289 1.00 98.06 229 ALA A CA 1
ATOM 1816 C C . ALA A 1 229 ? 43.340 -3.272 -58.073 1.00 98.06 229 ALA A C 1
ATOM 1818 O O . ALA A 1 229 ? 44.317 -3.281 -58.821 1.00 98.06 229 ALA A O 1
ATOM 1819 N N . GLN A 1 230 ? 42.505 -4.313 -57.984 1.00 97.88 230 GLN A N 1
ATOM 1820 C CA . GLN A 1 230 ? 42.650 -5.545 -58.767 1.00 97.88 230 GLN A CA 1
ATOM 1821 C C . GLN A 1 230 ? 42.550 -5.283 -60.279 1.00 97.88 230 GLN A C 1
ATOM 1823 O O . GLN A 1 230 ? 43.374 -5.787 -61.039 1.00 97.88 230 GLN A O 1
ATOM 1828 N N . ALA A 1 231 ? 41.614 -4.441 -60.729 1.00 98.06 231 ALA A N 1
ATOM 1829 C CA . ALA A 1 231 ? 41.491 -4.066 -62.139 1.00 98.06 231 ALA A CA 1
ATOM 1830 C C . ALA A 1 231 ? 42.747 -3.346 -62.671 1.00 98.06 231 ALA A C 1
ATOM 1832 O O . ALA A 1 231 ? 43.229 -3.677 -63.755 1.00 98.06 231 ALA A O 1
ATOM 1833 N N . ARG A 1 232 ? 43.324 -2.419 -61.889 1.00 98.00 232 ARG A N 1
ATOM 1834 C CA . ARG A 1 232 ? 44.606 -1.762 -62.214 1.00 98.00 232 ARG A CA 1
ATOM 1835 C C . ARG A 1 232 ? 45.758 -2.768 -62.289 1.00 98.00 232 ARG A C 1
ATOM 1837 O O . ARG A 1 232 ? 46.535 -2.732 -63.238 1.00 98.00 232 ARG A O 1
ATOM 1844 N N . LEU A 1 233 ? 45.845 -3.694 -61.332 1.00 97.94 233 LEU A N 1
ATOM 1845 C CA . LEU A 1 233 ? 46.864 -4.748 -61.317 1.00 97.94 233 LEU A CA 1
ATOM 1846 C C . LEU A 1 233 ? 46.763 -5.652 -62.558 1.00 97.94 233 LEU A C 1
ATOM 1848 O O . LEU A 1 233 ? 47.778 -5.923 -63.195 1.00 97.94 233 LEU A O 1
ATOM 1852 N N . LEU A 1 234 ? 45.550 -6.040 -62.964 1.00 98.00 234 LEU A N 1
ATOM 1853 C CA . LEU A 1 234 ? 45.315 -6.819 -64.185 1.00 98.00 234 LEU A CA 1
ATOM 1854 C C . LEU A 1 234 ? 45.673 -6.042 -65.466 1.00 98.00 234 LEU A C 1
ATOM 1856 O O . LEU A 1 234 ? 46.161 -6.641 -66.423 1.00 98.00 234 LEU A O 1
ATOM 1860 N N . GLN A 1 235 ? 45.469 -4.720 -65.503 1.00 97.44 235 GLN A N 1
ATOM 1861 C CA . GLN A 1 235 ? 45.936 -3.874 -66.611 1.00 97.44 235 GLN A CA 1
ATOM 1862 C C . GLN A 1 235 ? 47.471 -3.829 -66.679 1.00 97.44 235 GLN A C 1
ATOM 1864 O O . GLN A 1 235 ? 48.036 -4.032 -67.753 1.00 97.44 235 GLN A O 1
ATOM 1869 N N . VAL A 1 236 ? 48.147 -3.639 -65.539 1.00 98.19 236 VAL A N 1
ATOM 1870 C CA . VAL A 1 236 ? 49.619 -3.645 -65.453 1.00 98.19 236 VAL A CA 1
ATOM 1871 C C . VAL A 1 236 ? 50.194 -5.004 -65.860 1.00 98.19 236 VAL A C 1
ATOM 1873 O O . VAL A 1 236 ? 51.134 -5.046 -66.648 1.00 98.19 236 VAL A O 1
ATOM 1876 N N . GLN A 1 237 ? 49.604 -6.117 -65.411 1.00 97.69 237 GLN A N 1
ATOM 1877 C CA . GLN A 1 237 ? 50.012 -7.464 -65.831 1.00 97.69 237 GLN A CA 1
ATOM 1878 C C . GLN A 1 237 ? 49.836 -7.684 -67.339 1.00 97.69 237 GLN A C 1
ATOM 1880 O O . GLN A 1 237 ? 50.743 -8.200 -67.987 1.00 97.69 237 GLN A O 1
ATOM 1885 N N . LYS A 1 238 ? 48.713 -7.250 -67.931 1.00 97.75 238 LYS A N 1
ATOM 1886 C CA . LYS A 1 238 ? 48.505 -7.333 -69.388 1.00 97.75 238 LYS A CA 1
ATOM 1887 C C . LYS A 1 238 ? 49.558 -6.537 -70.166 1.00 97.75 238 LYS A C 1
ATOM 1889 O O . LYS A 1 238 ? 50.088 -7.057 -71.143 1.00 97.75 238 LYS A O 1
ATOM 1894 N N . ALA A 1 239 ? 49.889 -5.324 -69.716 1.00 97.44 239 ALA A N 1
ATOM 1895 C CA . ALA A 1 239 ? 50.920 -4.489 -70.336 1.00 97.44 239 ALA A CA 1
ATOM 1896 C C . ALA A 1 239 ? 52.338 -5.071 -70.171 1.00 97.44 239 ALA A C 1
ATOM 1898 O O . ALA A 1 239 ? 53.121 -5.084 -71.118 1.00 97.44 239 ALA A O 1
ATOM 1899 N N . ALA A 1 240 ? 52.670 -5.604 -68.992 1.00 97.81 240 ALA A N 1
ATOM 1900 C CA . ALA A 1 240 ? 53.945 -6.279 -68.758 1.00 97.81 240 ALA A CA 1
ATOM 1901 C C . ALA A 1 240 ? 54.096 -7.520 -69.654 1.00 97.81 240 ALA A C 1
ATOM 1903 O O . ALA A 1 240 ? 55.139 -7.706 -70.283 1.00 97.81 240 ALA A O 1
ATOM 1904 N N . ASN A 1 241 ? 53.035 -8.323 -69.777 1.00 97.75 241 ASN A N 1
ATOM 1905 C CA . ASN A 1 241 ? 53.020 -9.515 -70.619 1.00 97.75 241 ASN A CA 1
ATOM 1906 C C . ASN A 1 241 ? 53.119 -9.169 -72.113 1.00 97.75 241 ASN A C 1
ATOM 1908 O O . ASN A 1 241 ? 53.861 -9.838 -72.828 1.00 97.75 241 ASN A O 1
ATOM 1912 N N . SER A 1 242 ? 52.444 -8.118 -72.601 1.00 97.38 242 SER A N 1
ATOM 1913 C CA . SER A 1 242 ? 52.574 -7.709 -74.008 1.00 97.38 242 SER A CA 1
ATOM 1914 C C . SER A 1 242 ? 53.978 -7.190 -74.334 1.00 97.38 242 SER A C 1
ATOM 1916 O O . SER A 1 242 ? 54.534 -7.574 -75.361 1.00 97.38 242 SER A O 1
ATOM 1918 N N . VAL A 1 243 ? 54.603 -6.413 -73.440 1.00 97.81 243 VAL A N 1
ATOM 1919 C CA . VAL A 1 243 ? 56.006 -5.977 -73.587 1.00 97.81 243 VAL A CA 1
ATOM 1920 C C . VAL A 1 243 ? 56.977 -7.163 -73.526 1.00 97.81 243 VAL A C 1
ATOM 1922 O O . VAL A 1 243 ? 57.949 -7.202 -74.281 1.00 97.81 243 VAL A O 1
ATOM 1925 N N . HIS A 1 244 ? 56.727 -8.152 -72.665 1.00 97.50 244 HIS A N 1
ATOM 1926 C CA . HIS A 1 244 ? 57.533 -9.372 -72.578 1.00 97.50 244 HIS A CA 1
ATOM 1927 C C . HIS A 1 244 ? 57.454 -10.202 -73.870 1.00 97.50 244 HIS A C 1
ATOM 1929 O O . HIS A 1 244 ? 58.495 -10.495 -74.461 1.00 97.50 244 HIS A O 1
ATOM 1935 N N . VAL A 1 245 ? 56.242 -10.479 -74.366 1.00 97.25 245 VAL A N 1
ATOM 1936 C CA . VAL A 1 245 ? 56.013 -11.208 -75.627 1.00 97.25 245 VAL A CA 1
ATOM 1937 C C . VAL A 1 245 ? 56.570 -10.440 -76.829 1.00 97.25 245 VAL A C 1
ATOM 1939 O O . VAL A 1 245 ? 57.203 -11.045 -77.692 1.00 97.25 245 VAL A O 1
ATOM 1942 N N . GLN A 1 246 ? 56.432 -9.110 -76.883 1.00 96.94 246 GLN A N 1
ATOM 1943 C CA . GLN A 1 246 ? 57.054 -8.299 -77.936 1.00 96.94 246 GLN A CA 1
ATOM 1944 C C . GLN A 1 246 ? 58.583 -8.457 -77.934 1.00 96.94 246 GLN A C 1
ATOM 1946 O O . GLN A 1 246 ? 59.169 -8.766 -78.973 1.00 96.94 246 GLN A O 1
ATOM 1951 N N . ARG A 1 247 ? 59.226 -8.330 -76.764 1.00 96.88 247 ARG A N 1
ATOM 1952 C CA . ARG A 1 247 ? 60.676 -8.547 -76.602 1.00 96.88 247 ARG A CA 1
ATOM 1953 C C . ARG A 1 247 ? 61.102 -9.982 -76.925 1.00 96.88 247 ARG A C 1
ATOM 1955 O O . ARG A 1 247 ? 62.273 -10.212 -77.219 1.00 96.88 247 ARG A O 1
ATOM 1962 N N . GLU A 1 248 ? 60.203 -10.961 -76.864 1.00 96.81 248 GLU A N 1
ATOM 1963 C CA . GLU A 1 248 ? 60.469 -12.333 -77.316 1.00 96.81 248 GLU A CA 1
ATOM 1964 C C . GLU A 1 248 ? 60.366 -12.478 -78.823 1.00 96.81 248 GLU A C 1
ATOM 1966 O O . GLU A 1 248 ? 61.297 -12.998 -79.434 1.00 96.81 248 GLU A O 1
ATOM 1971 N N . MET A 1 249 ? 59.335 -11.914 -79.446 1.00 96.62 249 MET A N 1
ATOM 1972 C CA . MET A 1 249 ? 59.231 -11.864 -80.903 1.00 96.62 249 MET A CA 1
ATOM 1973 C C . MET A 1 249 ? 60.408 -11.108 -81.539 1.00 96.62 249 MET A C 1
ATOM 1975 O O . MET A 1 249 ? 60.909 -11.522 -82.582 1.00 96.62 249 MET A O 1
ATOM 1979 N N . GLU A 1 250 ? 60.900 -10.038 -80.911 1.00 96.56 250 GLU A N 1
ATOM 1980 C CA . GLU A 1 250 ? 62.100 -9.310 -81.346 1.00 96.56 250 GLU A CA 1
ATOM 1981 C C . GLU A 1 250 ? 63.384 -10.140 -81.169 1.00 96.56 250 GLU A C 1
ATOM 1983 O O . GLU A 1 250 ? 64.185 -10.221 -82.105 1.00 96.56 250 GLU A O 1
ATOM 1988 N N . ARG A 1 251 ? 63.558 -10.830 -80.028 1.00 96.94 251 ARG A N 1
ATOM 1989 C CA . ARG A 1 251 ? 64.673 -11.775 -79.809 1.00 96.94 251 ARG A CA 1
ATOM 1990 C C . ARG A 1 251 ? 64.668 -12.922 -80.828 1.00 96.94 251 ARG A C 1
ATOM 1992 O O . ARG A 1 251 ? 65.718 -13.242 -81.379 1.00 96.94 251 ARG A O 1
ATOM 1999 N N . ILE A 1 252 ? 63.505 -13.511 -81.110 1.00 96.69 252 ILE A N 1
ATOM 2000 C CA . ILE A 1 252 ? 63.334 -14.614 -82.069 1.00 96.69 252 ILE A CA 1
ATOM 2001 C C . ILE A 1 252 ? 63.628 -14.140 -83.499 1.00 96.69 252 ILE A C 1
ATOM 2003 O O . ILE A 1 252 ? 64.418 -14.774 -84.196 1.00 96.69 252 ILE A O 1
ATOM 2007 N N . LYS A 1 253 ? 63.091 -12.984 -83.917 1.00 97.38 253 LYS A N 1
ATOM 2008 C CA . LYS A 1 253 ? 63.416 -12.370 -85.219 1.00 97.38 253 LYS A CA 1
ATOM 2009 C C . LYS A 1 253 ? 64.919 -12.134 -85.376 1.00 97.38 253 LYS A C 1
ATOM 2011 O O . LYS A 1 253 ? 65.493 -12.538 -86.382 1.00 97.38 253 LYS A O 1
ATOM 2016 N N . LYS A 1 254 ? 65.579 -11.551 -84.368 1.00 96.50 254 LYS A N 1
ATOM 2017 C CA . LYS A 1 254 ? 67.031 -11.304 -84.404 1.00 96.50 254 LYS A CA 1
ATOM 2018 C C . LYS A 1 254 ? 67.855 -12.593 -84.396 1.00 96.50 254 LYS A C 1
ATOM 2020 O O . LYS A 1 254 ? 68.872 -12.645 -85.082 1.00 96.50 254 LYS A O 1
ATOM 2025 N N . LYS A 1 255 ? 67.407 -13.645 -83.702 1.00 97.12 255 LYS A N 1
ATOM 2026 C CA . LYS A 1 255 ? 68.008 -14.983 -83.796 1.00 97.12 255 LYS A CA 1
ATOM 2027 C C . LYS A 1 255 ? 67.935 -15.514 -85.234 1.00 97.12 255 LYS A C 1
ATOM 2029 O O . LYS A 1 255 ? 68.976 -15.859 -85.784 1.00 97.12 255 LYS A O 1
ATOM 2034 N N . HIS A 1 256 ? 66.761 -15.493 -85.865 1.00 97.31 256 HIS A N 1
ATOM 2035 C CA . HIS A 1 256 ? 66.603 -15.958 -87.247 1.00 97.31 256 HIS A CA 1
ATOM 2036 C C . HIS A 1 256 ? 67.380 -15.102 -88.262 1.00 97.31 256 HIS A C 1
ATOM 2038 O O . HIS A 1 256 ? 68.025 -15.657 -89.144 1.00 97.31 256 HIS A O 1
ATOM 2044 N N . GLU A 1 257 ? 67.435 -13.773 -88.105 1.00 97.00 257 GLU A N 1
ATOM 2045 C CA . GLU A 1 257 ? 68.299 -12.909 -88.930 1.00 97.00 257 GLU A CA 1
ATOM 2046 C C . GLU A 1 257 ? 69.782 -13.312 -88.856 1.00 97.00 257 GLU A C 1
ATOM 2048 O O . GLU A 1 257 ? 70.494 -13.249 -89.862 1.00 97.00 257 GLU A O 1
ATOM 2053 N N . LEU A 1 258 ? 70.269 -13.704 -87.674 1.00 96.69 258 LEU A N 1
ATOM 2054 C CA . LEU A 1 258 ? 71.646 -14.161 -87.479 1.00 96.69 258 LEU A CA 1
ATOM 2055 C C . LEU A 1 258 ? 71.861 -15.578 -88.026 1.00 96.69 258 LEU A C 1
ATOM 2057 O O . LEU A 1 258 ? 72.886 -15.824 -88.662 1.00 96.69 258 LEU A O 1
ATOM 2061 N N . GLU A 1 259 ? 70.897 -16.483 -87.849 1.00 96.50 259 GLU A N 1
ATOM 2062 C CA . GLU A 1 259 ? 70.910 -17.829 -88.437 1.00 96.50 259 GLU A CA 1
ATOM 2063 C C . GLU A 1 259 ? 70.942 -17.765 -89.971 1.00 96.50 259 GLU A C 1
ATOM 2065 O O . GLU A 1 259 ? 71.783 -18.413 -90.590 1.00 96.50 259 GLU A O 1
ATOM 2070 N N . ASP A 1 260 ? 70.123 -16.914 -90.589 1.00 95.81 260 ASP A N 1
ATOM 2071 C CA . ASP A 1 260 ? 70.098 -16.663 -92.032 1.00 95.81 260 ASP A CA 1
ATOM 2072 C C . ASP A 1 260 ? 71.409 -16.078 -92.569 1.00 95.81 260 ASP A C 1
ATOM 2074 O O . ASP A 1 260 ? 71.867 -16.448 -93.655 1.00 95.81 260 ASP A O 1
ATOM 2078 N N . ARG A 1 261 ? 72.013 -15.129 -91.840 1.00 95.88 261 ARG A N 1
ATOM 2079 C CA . ARG A 1 261 ? 73.324 -14.557 -92.191 1.00 95.88 261 ARG A CA 1
ATOM 2080 C C . ARG A 1 261 ? 74.414 -15.621 -92.095 1.00 95.88 261 ARG A C 1
ATOM 2082 O O . ARG A 1 261 ? 75.246 -15.724 -92.992 1.00 95.88 261 ARG A O 1
ATOM 2089 N N . LEU A 1 262 ? 74.377 -16.453 -91.056 1.00 96.00 262 LEU A N 1
ATOM 2090 C CA . LEU A 1 262 ? 75.318 -17.548 -90.837 1.00 96.00 262 LEU A CA 1
ATOM 2091 C C . LEU A 1 262 ? 75.141 -18.678 -91.868 1.00 96.00 262 LEU A C 1
ATOM 2093 O O . LEU A 1 262 ? 76.133 -19.229 -92.343 1.00 96.00 262 LEU A O 1
ATOM 2097 N N . GLN A 1 263 ? 73.911 -18.982 -92.291 1.00 94.56 263 GLN A N 1
ATOM 2098 C CA . GLN A 1 263 ? 73.640 -19.882 -93.416 1.00 94.56 263 GLN A CA 1
ATOM 2099 C C . GLN A 1 263 ? 74.140 -19.305 -94.746 1.00 94.56 263 GLN A C 1
ATOM 2101 O O . GLN A 1 263 ? 74.775 -20.029 -95.513 1.00 94.56 263 GLN A O 1
ATOM 2106 N N . ARG A 1 264 ? 73.918 -18.011 -95.017 1.00 94.38 264 ARG A N 1
ATOM 2107 C CA . ARG A 1 264 ? 74.453 -17.329 -96.210 1.00 94.38 264 ARG A CA 1
ATOM 2108 C C . ARG A 1 264 ? 75.983 -17.349 -96.235 1.00 94.38 264 ARG A C 1
ATOM 2110 O O . ARG A 1 264 ? 76.550 -17.776 -97.234 1.00 94.38 264 ARG A O 1
ATOM 2117 N N . ALA A 1 265 ? 76.642 -17.026 -95.124 1.00 93.88 265 ALA A N 1
ATOM 2118 C CA . ALA A 1 265 ? 78.098 -17.113 -94.997 1.00 93.88 265 ALA A CA 1
ATOM 2119 C C . ALA A 1 265 ? 78.624 -18.555 -95.163 1.00 93.88 265 ALA A C 1
ATOM 2121 O O . ALA A 1 265 ? 79.666 -18.768 -95.782 1.00 93.88 265 ALA A O 1
ATOM 2122 N N . ARG A 1 266 ? 77.894 -19.571 -94.672 1.00 93.50 266 ARG A N 1
ATOM 2123 C CA . ARG A 1 266 ? 78.211 -20.990 -94.929 1.00 93.50 266 ARG A CA 1
ATOM 2124 C C . ARG A 1 266 ? 78.086 -21.348 -96.41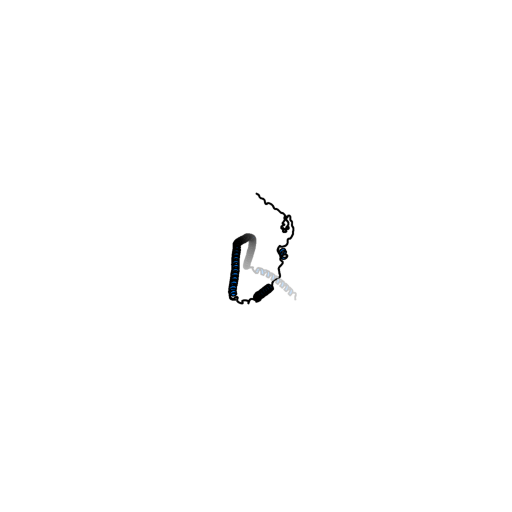5 1.00 93.50 266 ARG A C 1
ATOM 2126 O O . ARG A 1 266 ? 78.997 -21.990 -96.931 1.00 93.50 266 ARG A O 1
ATOM 2133 N N . LYS A 1 267 ? 77.022 -20.915 -97.105 1.00 93.38 267 LYS A N 1
ATOM 2134 C CA . LYS A 1 267 ? 76.846 -21.117 -98.559 1.00 93.38 267 LYS A CA 1
ATOM 2135 C C . LYS A 1 267 ? 77.975 -20.452 -99.349 1.00 93.38 267 LYS A C 1
ATOM 2137 O O . LYS A 1 267 ? 78.679 -21.152 -100.065 1.00 93.38 267 LYS A O 1
ATOM 2142 N N . GLN A 1 268 ? 78.248 -19.171 -99.096 1.00 90.94 268 GLN A N 1
ATOM 2143 C CA . GLN A 1 268 ? 79.361 -18.432 -99.706 1.00 90.94 268 GLN A CA 1
ATOM 2144 C C . GLN A 1 268 ? 80.721 -19.101 -99.450 1.00 90.94 268 GLN A C 1
ATOM 2146 O O . GLN A 1 268 ? 81.544 -19.188 -100.355 1.00 90.94 268 GLN A O 1
ATOM 2151 N N . ARG A 1 269 ? 80.967 -19.639 -98.245 1.00 90.38 269 ARG A N 1
ATOM 2152 C CA . ARG A 1 269 ? 82.195 -20.397 -97.947 1.00 90.38 269 ARG A CA 1
ATOM 2153 C C . ARG A 1 269 ? 82.278 -21.709 -98.733 1.00 90.38 269 ARG A C 1
ATOM 2155 O O . ARG A 1 269 ? 83.363 -22.064 -99.183 1.00 90.38 269 ARG A O 1
ATOM 2162 N N . ILE A 1 270 ? 81.168 -22.429 -98.902 1.00 91.06 270 ILE A N 1
ATOM 2163 C CA . ILE A 1 270 ? 81.109 -23.650 -99.725 1.00 91.06 270 ILE A CA 1
ATOM 2164 C C . ILE A 1 270 ? 81.332 -23.305 -101.203 1.00 91.06 270 ILE A C 1
ATOM 2166 O O . ILE A 1 270 ? 82.119 -23.974 -101.866 1.00 91.06 270 ILE A O 1
ATOM 2170 N N . GLU A 1 271 ? 80.708 -22.241 -101.706 1.00 86.56 271 GLU A N 1
ATOM 2171 C CA . GLU A 1 271 ? 80.870 -21.736 -103.074 1.00 86.56 271 GLU A CA 1
ATOM 2172 C C . GLU A 1 271 ? 82.306 -21.275 -103.344 1.00 86.56 271 GLU A C 1
ATOM 2174 O O . GLU A 1 271 ? 82.896 -21.708 -104.328 1.00 86.56 271 GLU A O 1
ATOM 2179 N N . PHE A 1 272 ? 82.919 -20.510 -102.437 1.00 85.44 272 PHE A N 1
ATOM 2180 C CA . PHE A 1 272 ? 84.326 -20.109 -102.523 1.00 85.44 272 PHE A CA 1
ATOM 2181 C C . PHE A 1 272 ? 85.279 -21.315 -102.500 1.00 85.44 272 PHE A C 1
ATOM 2183 O O . PHE A 1 272 ? 86.228 -21.375 -103.278 1.00 85.44 272 PHE A O 1
ATOM 2190 N N . LEU A 1 273 ? 85.016 -22.326 -101.662 1.00 82.75 273 LEU A N 1
ATOM 2191 C CA . LEU A 1 273 ? 85.790 -23.576 -101.664 1.00 82.75 273 LEU A CA 1
ATOM 2192 C C . LEU A 1 273 ? 85.570 -24.405 -102.942 1.00 82.75 273 LEU A C 1
ATOM 2194 O O . LEU A 1 273 ? 86.489 -25.097 -103.380 1.00 82.75 273 LEU A O 1
ATOM 2198 N N . ARG A 1 274 ? 84.388 -24.320 -103.564 1.00 79.00 274 ARG A N 1
ATOM 2199 C CA . ARG A 1 274 ? 84.072 -24.950 -104.856 1.00 79.00 274 ARG A CA 1
ATOM 2200 C C . ARG A 1 274 ? 84.775 -24.229 -106.008 1.00 79.00 274 ARG A C 1
ATOM 2202 O O . ARG A 1 274 ? 85.381 -24.892 -106.840 1.00 79.00 274 ARG A O 1
ATOM 2209 N N . GLN A 1 275 ? 84.780 -22.896 -106.002 1.00 73.62 275 GLN A N 1
ATOM 2210 C CA . GLN A 1 275 ? 85.541 -22.058 -106.932 1.00 73.62 275 GLN A CA 1
ATOM 2211 C C . GLN A 1 275 ? 87.047 -22.302 -106.784 1.00 73.62 275 GLN A C 1
ATOM 2213 O O . GLN A 1 275 ? 87.703 -22.572 -107.780 1.00 73.62 275 GLN A O 1
ATOM 2218 N N . ARG A 1 276 ? 87.589 -22.356 -105.559 1.00 69.31 276 ARG A N 1
ATOM 2219 C CA . ARG A 1 276 ? 88.996 -22.722 -105.299 1.00 69.31 276 ARG A CA 1
ATOM 2220 C C . ARG A 1 276 ? 89.356 -24.146 -105.756 1.00 69.31 276 ARG A C 1
ATOM 2222 O O . ARG A 1 276 ? 90.524 -24.408 -106.013 1.00 69.31 276 ARG A O 1
ATOM 2229 N N . LYS A 1 277 ? 88.384 -25.060 -105.869 1.00 58.69 277 LYS A N 1
ATOM 2230 C CA . LYS A 1 277 ? 88.571 -26.399 -106.464 1.00 58.69 277 LYS A CA 1
ATOM 2231 C C . LYS A 1 277 ? 88.359 -26.456 -107.986 1.00 58.69 277 LYS A C 1
ATOM 2233 O O . LYS A 1 277 ? 88.676 -27.481 -108.574 1.00 58.69 277 LYS A O 1
ATOM 2238 N N . GLY A 1 278 ? 87.824 -25.404 -108.610 1.00 53.41 278 GLY A N 1
ATOM 2239 C CA . GLY A 1 278 ? 87.723 -25.269 -110.072 1.00 53.41 278 GLY A CA 1
ATOM 2240 C C . GLY A 1 278 ? 88.804 -24.364 -110.676 1.00 53.41 278 GLY A C 1
ATOM 2241 O O . GLY A 1 278 ? 89.210 -24.556 -111.818 1.00 53.41 278 GLY A O 1
ATOM 2242 N N . ALA A 1 279 ? 89.303 -23.400 -109.902 1.00 49.88 279 ALA A N 1
ATOM 2243 C CA . ALA A 1 279 ? 90.403 -22.520 -110.263 1.00 49.88 279 ALA A CA 1
ATOM 2244 C C . ALA A 1 279 ? 91.745 -23.254 -110.120 1.00 49.88 279 ALA A C 1
ATOM 2246 O O . ALA A 1 279 ? 92.456 -23.106 -109.125 1.00 49.88 279 ALA A O 1
ATOM 2247 N N . ASN A 1 280 ? 92.094 -24.032 -111.147 1.00 50.47 280 ASN A N 1
ATOM 2248 C CA . ASN A 1 280 ? 93.441 -24.565 -111.345 1.00 50.47 280 ASN A CA 1
ATOM 2249 C C . ASN A 1 280 ? 94.415 -23.419 -111.681 1.00 50.47 280 ASN A C 1
ATOM 2251 O O . ASN A 1 280 ? 94.833 -23.259 -112.827 1.00 50.47 280 ASN A O 1
ATOM 2255 N N . CYS A 1 281 ? 94.767 -22.599 -110.688 1.00 40.66 281 CYS A N 1
ATOM 2256 C CA . CYS A 1 281 ? 95.857 -21.635 -110.817 1.00 40.66 281 CYS A CA 1
ATOM 2257 C C . CYS A 1 281 ? 97.165 -22.397 -111.059 1.00 40.66 281 CYS A C 1
ATOM 2259 O O . CYS A 1 281 ? 97.649 -23.100 -110.172 1.00 40.66 281 CYS A O 1
ATOM 2261 N N . SER A 1 282 ? 97.713 -22.267 -112.269 1.00 46.81 282 SER A N 1
ATOM 2262 C CA . SER A 1 282 ? 98.958 -22.927 -112.669 1.00 46.81 282 SER A CA 1
ATOM 2263 C C . SER A 1 282 ? 100.129 -22.485 -111.775 1.00 46.81 282 SER A C 1
ATOM 2265 O O . SER A 1 282 ? 100.387 -21.280 -111.705 1.00 46.81 282 SER A O 1
ATOM 2267 N N . PRO A 1 283 ? 100.871 -23.413 -111.133 1.00 52.53 283 PRO A N 1
ATOM 2268 C CA . PRO A 1 283 ? 102.042 -23.069 -110.318 1.00 52.53 283 PRO A CA 1
ATOM 2269 C C . PRO A 1 283 ? 103.124 -22.296 -111.090 1.00 52.53 283 PRO A C 1
ATOM 2271 O O . PRO A 1 283 ? 103.750 -21.388 -110.544 1.00 52.53 283 PRO A O 1
ATOM 2274 N N . PHE A 1 284 ? 103.268 -22.583 -112.391 1.00 53.41 284 PHE A N 1
ATOM 2275 C CA . PHE A 1 284 ? 104.306 -22.027 -113.269 1.00 53.41 284 PHE A CA 1
ATOM 2276 C C . PHE A 1 284 ? 104.375 -20.493 -113.307 1.00 53.41 284 PHE A C 1
ATOM 2278 O O . PHE A 1 284 ? 105.435 -19.945 -113.589 1.00 53.41 284 PHE A O 1
ATOM 2285 N N . ALA A 1 285 ? 103.278 -19.784 -113.022 1.00 51.62 285 ALA A N 1
ATOM 2286 C CA . ALA A 1 285 ? 103.273 -18.321 -113.041 1.00 51.62 285 ALA A CA 1
ATOM 2287 C C . ALA A 1 285 ? 104.036 -17.683 -111.861 1.00 51.62 285 ALA A C 1
ATOM 2289 O O . ALA A 1 285 ? 104.422 -16.520 -111.959 1.00 51.62 285 ALA A O 1
ATOM 2290 N N . TYR A 1 286 ? 104.247 -18.413 -110.757 1.00 55.06 286 TYR A N 1
ATOM 2291 C CA . TYR A 1 286 ? 104.923 -17.888 -109.563 1.00 55.06 286 TYR A CA 1
ATOM 2292 C C . TYR A 1 286 ? 106.399 -18.317 -109.479 1.00 55.06 286 TYR A C 1
ATOM 2294 O O . TYR A 1 286 ? 107.229 -17.541 -109.008 1.00 55.06 286 TYR A O 1
ATOM 2302 N N . ASP A 1 287 ? 106.741 -19.509 -109.984 1.00 56.88 287 ASP A N 1
ATOM 2303 C CA . ASP A 1 287 ? 108.111 -20.050 -109.934 1.00 56.88 287 ASP A CA 1
ATOM 2304 C C . ASP A 1 287 ? 109.095 -19.342 -110.884 1.00 56.88 287 ASP A C 1
ATOM 2306 O O . ASP A 1 287 ? 110.269 -19.192 -110.556 1.00 56.88 287 ASP A O 1
ATOM 2310 N N . ILE A 1 288 ? 108.648 -18.862 -112.051 1.00 60.41 288 ILE A N 1
ATOM 2311 C CA . ILE A 1 288 ? 109.550 -18.218 -113.028 1.00 60.41 288 ILE A CA 1
ATOM 2312 C C . ILE A 1 288 ? 110.144 -16.919 -112.453 1.00 60.41 288 ILE A C 1
ATOM 2314 O O . ILE A 1 288 ? 111.354 -16.698 -112.511 1.00 60.41 288 ILE A O 1
ATOM 2318 N N . VAL A 1 289 ? 109.306 -16.082 -111.830 1.00 60.31 289 VAL A N 1
ATOM 2319 C CA . VAL A 1 289 ? 109.716 -14.772 -111.291 1.00 60.31 289 VAL A CA 1
ATOM 2320 C C . VAL A 1 289 ? 110.658 -14.920 -110.089 1.00 60.31 289 VAL A C 1
ATOM 2322 O O . VAL A 1 289 ? 111.568 -14.109 -109.912 1.00 60.31 289 VAL A O 1
ATOM 2325 N N . THR A 1 290 ? 110.485 -15.961 -109.269 1.00 63.03 290 THR A N 1
ATOM 2326 C CA . THR A 1 290 ? 111.387 -16.242 -108.141 1.00 63.03 290 THR A CA 1
ATOM 2327 C C . THR A 1 290 ? 112.709 -16.859 -108.608 1.00 63.03 290 THR A C 1
ATOM 2329 O O . THR A 1 290 ? 113.762 -16.489 -108.083 1.00 63.03 290 THR A O 1
ATOM 2332 N N . HIS A 1 291 ? 112.694 -17.725 -109.629 1.00 64.06 291 HIS A N 1
ATOM 2333 C CA . HIS A 1 291 ? 113.901 -18.358 -110.170 1.00 64.06 291 HIS A CA 1
ATOM 2334 C C . HIS A 1 291 ? 114.849 -17.350 -110.844 1.00 64.06 291 HIS A C 1
ATOM 2336 O O . HIS A 1 291 ? 116.062 -17.408 -110.621 1.00 64.06 291 HIS A O 1
ATOM 2342 N N . GLU A 1 292 ? 114.335 -16.384 -111.615 1.00 66.19 292 GLU A N 1
ATOM 2343 C CA . GLU A 1 292 ? 115.176 -15.342 -112.228 1.00 66.19 292 GLU A CA 1
ATOM 2344 C C . GLU A 1 292 ? 115.830 -14.426 -111.180 1.00 66.19 292 GLU A C 1
ATOM 2346 O O . GLU A 1 292 ? 116.999 -14.048 -111.316 1.00 66.19 292 GLU A O 1
ATOM 2351 N N . GLN A 1 293 ? 115.115 -14.086 -110.103 1.00 68.38 293 GLN A N 1
ATOM 2352 C CA . GLN A 1 293 ? 115.675 -13.281 -109.011 1.00 68.38 293 GLN A CA 1
ATOM 2353 C C . GLN A 1 293 ? 116.731 -14.060 -108.210 1.00 68.38 293 GLN A C 1
ATOM 2355 O O . GLN A 1 293 ? 117.781 -13.501 -107.877 1.00 68.38 293 GLN A O 1
ATOM 2360 N N . ALA A 1 294 ? 116.504 -15.356 -107.967 1.00 70.50 294 ALA A N 1
ATOM 2361 C CA . ALA A 1 294 ? 117.468 -16.238 -107.312 1.00 70.50 294 ALA A CA 1
ATOM 2362 C C . ALA A 1 294 ? 118.766 -16.386 -108.129 1.00 70.50 294 ALA A C 1
ATOM 2364 O O . ALA A 1 294 ? 119.858 -16.219 -107.580 1.00 70.50 294 ALA A O 1
ATOM 2365 N N . GLU A 1 295 ? 118.674 -16.612 -109.445 1.00 74.12 295 GLU A N 1
ATOM 2366 C CA . GLU A 1 295 ? 119.856 -16.679 -110.314 1.00 74.12 295 GLU A CA 1
ATOM 2367 C C . GLU A 1 295 ? 120.639 -15.365 -110.354 1.00 74.12 295 GLU A C 1
ATOM 2369 O O . GLU A 1 295 ? 121.869 -15.372 -110.269 1.00 74.12 295 GLU A O 1
ATOM 2374 N N . ASN A 1 296 ? 119.956 -14.221 -110.443 1.00 76.88 296 ASN A N 1
ATOM 2375 C CA . ASN A 1 296 ? 120.629 -12.923 -110.469 1.00 76.88 296 ASN A CA 1
ATOM 2376 C C . ASN A 1 296 ? 121.357 -12.608 -109.150 1.00 76.88 296 ASN A C 1
ATOM 2378 O O . ASN A 1 296 ? 122.423 -11.987 -109.174 1.00 76.88 296 ASN A O 1
ATOM 2382 N N . LEU A 1 297 ? 120.841 -13.071 -108.006 1.00 79.94 297 LEU A N 1
ATOM 2383 C CA . LEU A 1 297 ? 121.558 -13.011 -106.728 1.00 79.94 297 LEU A CA 1
ATOM 2384 C C . LEU A 1 297 ? 122.752 -13.978 -106.699 1.00 79.94 297 LEU A C 1
ATOM 2386 O O . LEU A 1 297 ? 123.854 -13.563 -106.338 1.00 79.94 297 LEU A O 1
ATOM 2390 N N . ALA A 1 298 ? 122.587 -15.223 -107.154 1.00 78.56 298 ALA A N 1
ATOM 2391 C CA . ALA A 1 298 ? 123.668 -16.211 -107.210 1.00 78.56 298 ALA A CA 1
ATOM 2392 C C . ALA A 1 298 ? 124.831 -15.774 -108.126 1.00 78.56 298 ALA A C 1
ATOM 2394 O O . ALA A 1 298 ? 126.004 -15.928 -107.768 1.00 78.56 298 ALA A O 1
ATOM 2395 N N . ARG A 1 299 ? 124.536 -15.157 -109.280 1.00 78.06 299 ARG A N 1
ATOM 2396 C CA . ARG A 1 299 ? 125.546 -14.588 -110.193 1.00 78.06 299 ARG A CA 1
ATOM 2397 C C . ARG A 1 299 ? 126.300 -13.414 -109.554 1.00 78.06 299 ARG A C 1
ATOM 2399 O O . ARG A 1 299 ? 127.523 -13.357 -109.660 1.00 78.06 299 ARG A O 1
ATOM 2406 N N . LYS A 1 300 ? 125.613 -12.522 -108.827 1.00 82.38 300 LYS A N 1
ATOM 2407 C CA . LYS A 1 300 ? 126.257 -11.412 -108.093 1.00 82.38 300 LYS A CA 1
ATOM 2408 C C . LYS A 1 300 ? 127.155 -11.914 -106.958 1.00 82.38 300 LYS A C 1
ATOM 2410 O O . LYS A 1 300 ? 128.314 -11.516 -106.883 1.00 82.38 300 LYS A O 1
ATOM 2415 N N . LEU A 1 301 ? 126.663 -12.831 -106.124 1.00 83.00 301 LEU A N 1
ATOM 2416 C CA . LEU A 1 301 ? 127.431 -13.397 -105.007 1.00 83.00 301 LEU A CA 1
ATOM 2417 C C . LEU A 1 301 ? 128.667 -14.172 -105.490 1.00 83.00 301 LEU A C 1
ATOM 2419 O O . LEU A 1 301 ? 129.757 -13.994 -104.949 1.00 83.00 301 LEU A O 1
ATOM 2423 N N . SER A 1 302 ? 128.533 -14.975 -106.549 1.00 76.56 302 SER A N 1
ATOM 2424 C CA . SER A 1 302 ? 129.665 -15.718 -107.120 1.00 76.56 302 SER A CA 1
ATOM 2425 C C . SER A 1 302 ? 130.674 -14.831 -107.866 1.00 76.56 302 SER A C 1
ATOM 2427 O O . SER A 1 302 ? 131.851 -15.188 -107.921 1.00 76.56 302 SER A O 1
ATOM 2429 N N . TRP A 1 303 ? 130.276 -13.657 -108.375 1.00 77.81 303 TRP A N 1
ATOM 2430 C CA . TRP A 1 303 ? 131.218 -12.643 -108.868 1.00 77.81 303 TRP A CA 1
ATOM 2431 C C . TRP A 1 303 ? 132.029 -12.021 -107.722 1.00 77.81 303 TRP A C 1
ATOM 2433 O O . TRP A 1 303 ? 133.259 -12.014 -107.787 1.00 77.81 303 TRP A O 1
ATOM 2443 N N . CYS A 1 304 ? 131.368 -11.599 -106.636 1.00 81.00 304 CYS A N 1
ATOM 2444 C CA . CYS A 1 304 ? 132.043 -11.081 -105.440 1.00 81.00 304 CYS A CA 1
ATOM 2445 C C . CYS A 1 304 ? 133.025 -12.106 -104.844 1.00 81.00 304 CYS A C 1
ATOM 2447 O O . CYS A 1 304 ? 134.152 -11.755 -104.504 1.00 81.00 304 CYS A O 1
ATOM 2449 N N . TRP A 1 305 ? 132.639 -13.386 -104.786 1.00 74.25 305 TRP A N 1
ATOM 2450 C CA . TRP A 1 305 ? 133.505 -14.460 -104.287 1.00 74.25 305 TRP A CA 1
ATOM 2451 C C . TRP A 1 305 ? 134.743 -14.696 -105.171 1.00 74.25 305 TRP A C 1
ATOM 2453 O O . TRP A 1 305 ? 135.843 -14.892 -104.659 1.00 74.25 305 TRP A O 1
ATOM 2463 N N . ARG A 1 306 ? 134.603 -14.614 -106.504 1.00 77.44 306 ARG A N 1
ATOM 2464 C CA . ARG A 1 306 ? 135.738 -14.722 -107.444 1.00 77.44 306 ARG A CA 1
ATOM 2465 C C . ARG A 1 306 ? 136.681 -13.515 -107.404 1.00 77.44 306 ARG A C 1
ATOM 2467 O O . ARG A 1 306 ? 137.848 -13.683 -107.742 1.00 77.44 306 ARG A O 1
ATOM 2474 N N . GLN A 1 307 ? 136.194 -12.332 -107.021 1.00 73.12 307 GLN A N 1
ATOM 2475 C CA . GLN A 1 307 ? 137.042 -11.171 -106.725 1.00 73.12 307 GLN A CA 1
ATOM 2476 C C . GLN A 1 307 ? 137.816 -11.384 -105.419 1.00 73.12 307 GLN A C 1
ATOM 2478 O O . GLN A 1 307 ? 139.041 -11.338 -105.431 1.00 73.12 307 GLN A O 1
ATOM 2483 N N . PHE A 1 308 ? 137.119 -11.727 -104.330 1.00 75.00 308 PHE A N 1
ATOM 2484 C CA . PHE A 1 308 ? 137.721 -11.975 -103.014 1.00 75.00 308 PHE A CA 1
ATOM 2485 C C . PHE A 1 308 ? 138.857 -13.014 -103.071 1.00 75.00 308 PHE A C 1
ATOM 2487 O O . PHE A 1 308 ? 139.971 -12.747 -102.632 1.00 75.00 308 PHE A O 1
ATOM 2494 N N . MET A 1 309 ? 138.623 -14.152 -103.734 1.00 73.81 309 MET A N 1
ATOM 2495 C CA . MET A 1 309 ? 139.629 -15.210 -103.930 1.00 73.81 309 MET A CA 1
ATOM 2496 C C . MET A 1 309 ? 140.808 -14.826 -104.850 1.00 73.81 309 MET A C 1
ATOM 2498 O O . MET A 1 309 ? 141.751 -15.604 -104.965 1.00 73.81 309 MET A O 1
ATOM 2502 N N . LYS A 1 310 ? 140.771 -13.671 -105.532 1.00 70.19 310 LYS A N 1
ATOM 2503 C CA . LYS A 1 310 ? 141.855 -13.171 -106.402 1.00 70.19 310 LYS A CA 1
ATOM 2504 C C . LYS A 1 310 ? 142.695 -12.052 -105.782 1.00 70.19 310 LYS A C 1
ATOM 2506 O O . LYS A 1 310 ? 143.697 -11.674 -106.378 1.00 70.19 310 LYS A O 1
ATOM 2511 N N . SER A 1 311 ? 142.314 -11.544 -104.612 1.00 63.88 311 SER A N 1
ATOM 2512 C CA . SER A 1 311 ? 143.057 -10.531 -103.848 1.00 63.88 311 SER A CA 1
ATOM 2513 C C . SER A 1 311 ? 143.493 -11.053 -102.472 1.00 63.88 311 SER A C 1
ATOM 2515 O O . SER A 1 311 ? 143.579 -10.294 -101.510 1.00 63.88 311 SER A O 1
ATOM 2517 N N . SER A 1 312 ? 143.666 -12.369 -102.339 1.00 56.69 312 SER A N 1
ATOM 2518 C CA . SER A 1 312 ? 144.019 -13.062 -101.087 1.00 56.69 312 SER A CA 1
ATOM 2519 C C . SER A 1 312 ? 145.094 -14.133 -101.320 1.00 56.69 312 SER A C 1
ATOM 2521 O O . SER A 1 312 ? 145.029 -15.225 -100.758 1.00 56.69 312 SER A O 1
ATOM 2523 N N . GLY A 1 313 ? 146.058 -13.806 -102.183 1.00 48.03 313 GLY A N 1
ATOM 2524 C CA . GLY A 1 313 ? 147.255 -14.574 -102.527 1.00 48.03 313 GLY A CA 1
ATOM 2525 C C . GLY A 1 313 ? 148.293 -13.651 -103.152 1.00 48.03 313 GLY A C 1
ATOM 2526 O O . GLY A 1 313 ? 147.852 -12.665 -103.788 1.00 48.03 313 GLY A O 1
#

Radius of gyration: 110.66 Å; chains: 1; bounding box: 227×68×281 Å

Foldseek 3Di:
DDDDDDDDDDDDDDDDDDDDDDDDDDDDDDDDDDDDDDDDDDDPVVVVVVVDDDDDDDPVVVVVVVVVVVVVVVVVVVVVVVVPDDDPDPPDDDPVVVVVVVVVVVVVVVVVVVVVVVVVVVVVVVVVVVVVVVVVVVVVVVVVVVVVVVVVVVVVVVVVVVVVVVVVVVVVVVVVVVVVVVVVVVVVVVVVVVVVVVVVVVVVVVVVVVVVVVVVVVVVVVVVVVVVVVVVVVVVVVVVVVVVVVVVVVVVVVVVVVVVVVVVVVVVVVVVVVVVVVPPPDPVVPVVVVVVVVVVVVVVVVVVVVVVVVPPD

Organism: Opuntia streptacantha (NCBI:txid393608)

Sequence (313 aa):
MASSSPSGVELKDSETMSGAGAGVALSFPANDSPSPSSTSKLPRRLRRRLSESRCPSTAEEIEAKLKEADLRRQQFYEVLSNKARPKQRSLSRSSFQDVELGQRLEAKLNAAEQKRSSIIAEARMRLARLDEMRQAAKSGVEMRVEKQRGELVKKVESRVRQAEANRMLLLKLRRQRRAARKERTAQSLMRRTMQESKYKECVRAAIHQKRVAAERKRLALLEAERLKAQARLLQVQKAANSVHVQREMERIKKKHELEDRLQRARKQRIEFLRQRKGANCSPFAYDIVTHEQAENLARKLSWCWRQFMKSSG